Protein AF-0000000079510102 (afdb_homodimer)

Structure (mmCIF, N/CA/C/O backbone):
data_AF-0000000079510102-model_v1
#
loop_
_entity.id
_entity.type
_entity.pdbx_description
1 polymer 'Uncharacterized protein LOC107459410'
#
loop_
_atom_site.group_PDB
_atom_site.id
_atom_site.type_symbol
_atom_site.label_atom_id
_atom_site.label_alt_id
_atom_site.label_comp_id
_atom_site.label_asym_id
_atom_site.label_entity_id
_atom_site.label_seq_id
_atom_site.pdbx_PDB_ins_code
_atom_site.Cartn_x
_atom_site.Cartn_y
_atom_site.Cartn_z
_atom_site.occupancy
_atom_site.B_iso_or_equiv
_atom_site.auth_seq_id
_atom_site.auth_comp_id
_atom_site.auth_asym_id
_atom_site.auth_atom_id
_atom_site.pdbx_PDB_model_num
ATOM 1 N N . MET A 1 1 ? -5.312 20.703 27.641 1 26.34 1 MET A N 1
ATOM 2 C CA . MET A 1 1 ? -3.938 20.312 27.938 1 26.34 1 MET A CA 1
ATOM 3 C C . MET A 1 1 ? -3.318 19.578 26.75 1 26.34 1 MET A C 1
ATOM 5 O O . MET A 1 1 ? -3.844 18.547 26.312 1 26.34 1 MET A O 1
ATOM 9 N N . GLN A 1 2 ? -2.846 20.234 25.734 1 34.31 2 GLN A N 1
ATOM 10 C CA . GLN A 1 2 ? -2.201 19.766 24.5 1 34.31 2 GLN A CA 1
ATOM 11 C C . GLN A 1 2 ? -1.145 18.719 24.812 1 34.31 2 GLN A C 1
ATOM 13 O O . GLN A 1 2 ? -0.197 18.969 25.562 1 34.31 2 GLN A O 1
ATOM 18 N N . CYS A 1 3 ? -1.505 17.531 25.094 1 38.16 3 CYS A N 1
ATOM 19 C CA . CYS A 1 3 ? -0.613 16.5 25.609 1 38.16 3 CYS A CA 1
ATOM 20 C C . CYS A 1 3 ? 0.71 16.5 24.859 1 38.16 3 CYS A C 1
ATOM 22 O O . CYS A 1 3 ? 0.781 16.016 23.734 1 38.16 3 CYS A O 1
ATOM 24 N N . SER A 1 4 ? 1.385 17.625 24.812 1 41.16 4 SER A N 1
ATOM 25 C CA . SER A 1 4 ? 2.783 17.719 24.422 1 41.16 4 SER A CA 1
ATOM 26 C C . SER A 1 4 ? 3.615 16.594 25.031 1 41.16 4 SER A C 1
ATOM 28 O O . SER A 1 4 ? 3.719 16.5 26.25 1 41.16 4 SER A O 1
ATOM 30 N N . ASN A 1 5 ? 3.492 15.391 24.594 1 51.22 5 ASN A N 1
ATOM 31 C CA . ASN A 1 5 ? 4.531 14.508 25.109 1 51.22 5 ASN A CA 1
ATOM 32 C C . ASN A 1 5 ? 5.852 15.25 25.312 1 51.22 5 ASN A C 1
ATOM 34 O O . ASN A 1 5 ? 6.305 15.977 24.422 1 51.22 5 ASN A O 1
ATOM 38 N N . PRO A 1 6 ? 6.285 15.477 26.594 1 57.66 6 PRO A N 1
ATOM 39 C CA . PRO A 1 6 ? 7.547 16.156 26.875 1 57.66 6 PRO A CA 1
ATOM 40 C C . PRO A 1 6 ? 8.625 15.867 25.828 1 57.66 6 PRO A C 1
ATOM 42 O O . PRO A 1 6 ? 9.617 16.594 25.734 1 57.66 6 PRO A O 1
ATOM 45 N N . LYS A 1 7 ? 8.477 14.711 25.297 1 67.88 7 LYS A N 1
ATOM 46 C CA . LYS A 1 7 ? 9.578 14.336 24.422 1 67.88 7 LYS A CA 1
ATOM 47 C C . LYS A 1 7 ? 9.398 14.922 23.031 1 67.88 7 LYS A C 1
ATOM 49 O O . LYS A 1 7 ? 10.273 14.781 22.172 1 67.88 7 LYS A O 1
ATOM 54 N N . GLY A 1 8 ? 8.5 15.711 22.875 1 81.31 8 GLY A N 1
ATOM 55 C CA . GLY A 1 8 ? 8.375 16.406 21.609 1 81.31 8 GLY A CA 1
ATOM 56 C C . GLY A 1 8 ? 7.785 15.539 20.516 1 81.31 8 GLY A C 1
ATOM 57 O O . GLY A 1 8 ? 7.477 14.367 20.734 1 81.31 8 GLY A O 1
ATOM 58 N N . LEU A 1 9 ? 7.461 16.078 19.406 1 88.75 9 LEU A N 1
ATOM 59 C CA . LEU A 1 9 ? 6.953 15.391 18.234 1 88.75 9 LEU A CA 1
ATOM 60 C C . LEU A 1 9 ? 8.016 14.469 17.641 1 88.75 9 LEU A C 1
ATOM 62 O O . LEU A 1 9 ? 9.203 14.781 17.672 1 88.75 9 LEU A O 1
ATOM 66 N N . PRO A 1 10 ? 7.633 13.305 17.234 1 90 10 PRO A N 1
ATOM 67 C CA . PRO A 1 10 ? 8.602 12.477 16.516 1 90 10 PRO A CA 1
ATOM 68 C C . PRO A 1 10 ? 9.125 13.141 15.25 1 90 10 PRO A C 1
ATOM 70 O O . PRO A 1 10 ? 8.43 13.969 14.656 1 90 10 PRO A O 1
ATOM 73 N N . PRO A 1 11 ? 10.312 12.773 14.883 1 90.25 11 PRO A N 1
ATOM 74 C CA . PRO A 1 11 ? 10.859 13.344 13.648 1 90.25 11 PRO A CA 1
ATOM 75 C C . PRO A 1 11 ? 10.109 12.875 12.406 1 90.25 11 PRO A C 1
ATOM 77 O O . PRO A 1 11 ? 9.727 11.703 12.305 1 90.25 11 PRO A O 1
ATOM 80 N N . LYS A 1 12 ? 9.875 13.773 11.586 1 89.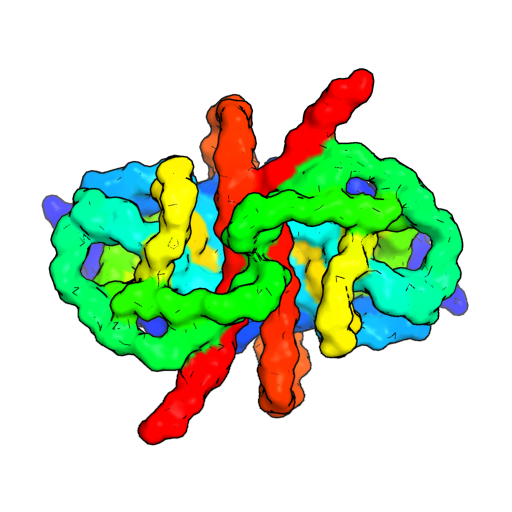81 12 LYS A N 1
ATOM 81 C CA . LYS A 1 12 ? 9.281 13.484 10.281 1 89.81 12 LYS A CA 1
ATOM 82 C C . LYS A 1 12 ? 10.266 12.75 9.383 1 89.81 12 LYS A C 1
ATOM 84 O O . LYS A 1 12 ? 11.398 13.203 9.195 1 89.81 12 LYS A O 1
ATOM 89 N N . LEU A 1 13 ? 9.812 11.695 8.82 1 88.94 13 LEU A N 1
ATOM 90 C CA . LEU A 1 13 ? 10.688 10.922 7.938 1 88.94 13 LEU A CA 1
ATOM 91 C C . LEU A 1 13 ? 10.211 11.023 6.492 1 88.94 13 LEU A C 1
ATOM 93 O O . LEU A 1 13 ? 9.07 11.398 6.23 1 88.94 13 LEU A O 1
ATOM 97 N N . LYS A 1 14 ? 11.078 10.734 5.586 1 83.12 14 LYS A N 1
ATOM 98 C CA . LYS A 1 14 ? 10.789 10.711 4.156 1 83.12 14 LYS A CA 1
ATOM 99 C C . LYS A 1 14 ? 10.523 9.289 3.668 1 83.12 14 LYS A C 1
ATOM 101 O O . LYS A 1 14 ? 10.289 8.391 4.473 1 83.12 14 LYS A O 1
ATOM 106 N N . ASP A 1 15 ? 10.344 9.203 2.426 1 76.25 15 ASP A N 1
ATOM 107 C CA . ASP A 1 15 ? 10.125 7.898 1.823 1 76.25 15 ASP A CA 1
ATOM 108 C C . ASP A 1 15 ? 11.391 7.055 1.851 1 76.25 15 ASP A C 1
ATOM 110 O O . ASP A 1 15 ? 12.344 7.328 1.112 1 76.25 15 ASP A O 1
ATOM 114 N N . PRO A 1 16 ? 11.422 6.078 2.688 1 74.94 16 PRO A N 1
ATOM 115 C CA . PRO A 1 16 ? 12.609 5.223 2.715 1 74.94 16 PRO A CA 1
ATOM 116 C C . PRO A 1 16 ? 12.695 4.297 1.504 1 74.94 16 PRO A C 1
ATOM 118 O O . PRO A 1 16 ? 13.742 3.688 1.264 1 74.94 16 PRO A O 1
ATOM 121 N N . GLY A 1 17 ? 11.641 4.242 0.729 1 74.69 17 GLY A N 1
ATOM 122 C CA . GLY A 1 17 ? 11.602 3.346 -0.415 1 74.69 17 GLY A CA 1
ATOM 123 C 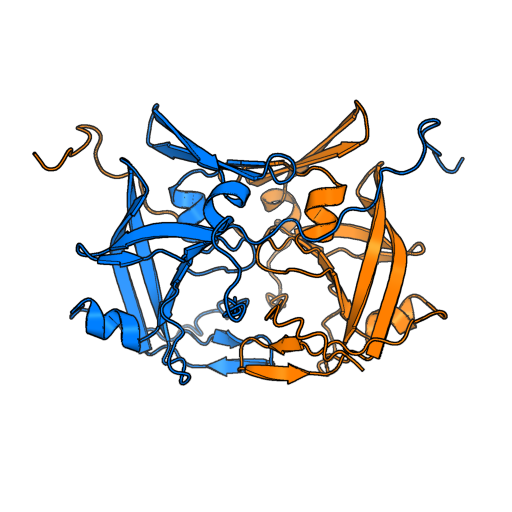C . GLY A 1 17 ? 10.359 2.482 -0.461 1 74.69 17 GLY A C 1
ATOM 124 O O . GLY A 1 17 ? 9.633 2.371 0.533 1 74.69 17 GLY A O 1
ATOM 125 N N . SER A 1 18 ? 10.195 1.851 -1.613 1 76.62 18 SER A N 1
ATOM 126 C CA . SER A 1 18 ? 9.039 0.995 -1.846 1 76.62 18 SER A CA 1
ATOM 127 C C . SER A 1 18 ? 9.273 -0.416 -1.32 1 76.62 18 SER A C 1
ATOM 129 O O . SER A 1 18 ? 10.422 -0.854 -1.204 1 76.62 18 SER A O 1
ATOM 131 N N . PHE A 1 19 ? 8.266 -1.02 -0.943 1 85.19 19 PHE A N 1
ATOM 132 C CA . PHE A 1 19 ? 8.32 -2.42 -0.539 1 85.19 19 PHE A CA 1
ATOM 133 C C . PHE A 1 19 ? 8.25 -3.338 -1.753 1 85.19 19 PHE A C 1
ATOM 135 O O . PHE A 1 19 ? 7.176 -3.801 -2.127 1 85.19 19 PHE A O 1
ATOM 142 N N . ILE A 1 20 ? 9.43 -3.465 -2.314 1 86.56 20 ILE A N 1
ATOM 143 C CA . ILE A 1 20 ? 9.57 -4.301 -3.5 1 86.56 20 ILE A CA 1
ATOM 144 C C . ILE A 1 20 ? 10.305 -5.59 -3.137 1 86.56 20 ILE A C 1
ATOM 146 O O . ILE A 1 20 ? 11.297 -5.562 -2.4 1 86.56 20 ILE A O 1
ATOM 150 N N . ILE A 1 21 ? 9.766 -6.668 -3.666 1 89.5 21 ILE A N 1
ATOM 151 C CA . ILE A 1 21 ? 10.414 -7.945 -3.406 1 89.5 21 ILE A CA 1
ATOM 152 C C . ILE A 1 21 ? 10.672 -8.672 -4.723 1 89.5 21 ILE A C 1
ATOM 154 O O . ILE A 1 21 ? 10.062 -8.352 -5.746 1 89.5 21 ILE A O 1
ATOM 158 N N . SER A 1 22 ? 11.578 -9.57 -4.641 1 91.06 22 SER A N 1
ATOM 159 C CA . SER A 1 22 ? 11.781 -10.5 -5.742 1 91.06 22 SER A CA 1
ATOM 160 C C . SER A 1 22 ? 10.914 -11.75 -5.578 1 91.06 22 SER A C 1
ATOM 162 O O . SER A 1 22 ? 10.758 -12.258 -4.465 1 91.06 22 SER A O 1
ATOM 164 N N . CYS A 1 23 ? 10.398 -12.172 -6.738 1 94.31 23 CYS A N 1
ATOM 165 C CA . CYS A 1 23 ? 9.625 -13.406 -6.699 1 94.31 23 CYS A CA 1
ATOM 166 C C . CYS A 1 23 ? 9.758 -14.172 -8.008 1 94.31 23 CYS A C 1
ATOM 168 O O . CYS A 1 23 ? 10.273 -13.641 -8.992 1 94.31 23 CYS A O 1
ATOM 170 N N . THR A 1 24 ? 9.406 -15.398 -7.91 1 95.19 24 THR A N 1
ATOM 171 C CA . THR A 1 24 ? 9.461 -16.25 -9.086 1 95.19 24 THR A CA 1
ATOM 172 C C . THR A 1 24 ? 8.07 -16.797 -9.422 1 95.19 24 THR A C 1
ATOM 174 O O . THR A 1 24 ? 7.359 -17.281 -8.531 1 95.19 24 THR A O 1
ATOM 177 N N . ILE A 1 25 ? 7.738 -16.578 -10.711 1 94.56 25 ILE A N 1
ATOM 178 C CA . ILE A 1 25 ? 6.508 -17.156 -11.25 1 94.56 25 ILE A CA 1
ATOM 179 C C . ILE A 1 25 ? 6.828 -18.031 -12.461 1 94.56 25 ILE A C 1
ATOM 181 O O . ILE A 1 25 ? 7.512 -17.578 -13.391 1 94.56 25 ILE A O 1
ATOM 185 N N . SER A 1 26 ? 6.242 -19.188 -12.586 1 88.75 26 SER A N 1
ATOM 186 C CA . SER A 1 26 ? 6.473 -20.094 -13.695 1 88.75 26 SER A CA 1
ATOM 187 C C . SER A 1 26 ? 7.941 -20.109 -14.117 1 88.75 26 SER A C 1
ATOM 189 O O . SER A 1 26 ? 8.258 -19.938 -15.289 1 88.75 26 SER A O 1
ATOM 191 N N . ASN A 1 27 ? 8.898 -20.062 -13.25 1 87 27 ASN A N 1
ATOM 192 C CA . ASN A 1 27 ? 10.336 -20.172 -13.453 1 87 27 ASN A CA 1
ATOM 193 C C . ASN A 1 27 ? 10.961 -18.844 -13.867 1 87 27 ASN A C 1
ATOM 195 O O . ASN A 1 27 ? 12.109 -18.812 -14.305 1 87 27 ASN A O 1
ATOM 199 N N . MET A 1 28 ? 10.219 -17.828 -13.914 1 92.69 28 MET A N 1
ATOM 200 C CA . MET A 1 28 ? 10.742 -16.5 -14.195 1 92.69 28 MET A CA 1
ATOM 201 C C . MET A 1 28 ? 10.859 -15.688 -12.906 1 92.69 28 MET A C 1
ATOM 203 O O . MET A 1 28 ? 9.906 -15.594 -12.133 1 92.69 28 MET A O 1
ATOM 207 N N . THR A 1 29 ? 12.016 -15.211 -12.797 1 92.88 29 THR A N 1
ATOM 208 C CA . THR A 1 29 ? 12.234 -14.367 -11.625 1 92.88 29 THR A CA 1
ATOM 209 C C . THR A 1 29 ? 11.906 -12.914 -11.945 1 92.88 29 THR A C 1
ATOM 211 O O . THR A 1 29 ? 12.422 -12.352 -12.922 1 92.88 29 THR A O 1
ATOM 214 N N . LEU A 1 30 ? 11.016 -12.422 -11.219 1 89.69 30 LEU A N 1
ATOM 215 C CA . LEU A 1 30 ? 10.68 -11.008 -11.266 1 89.69 30 LEU A CA 1
ATOM 216 C C . LEU A 1 30 ? 11.406 -10.242 -10.172 1 89.69 30 LEU A C 1
ATOM 218 O O . LEU A 1 30 ? 11.195 -10.492 -8.984 1 89.69 30 LEU A O 1
ATOM 222 N N . GLU A 1 31 ? 12.117 -9.359 -10.5 1 84.69 31 GLU A N 1
ATOM 223 C CA . GLU A 1 31 ? 12.953 -8.641 -9.539 1 84.69 31 GLU A CA 1
ATOM 224 C C . GLU A 1 31 ? 12.148 -7.582 -8.789 1 84.69 31 GLU A C 1
ATOM 226 O O . GLU A 1 31 ? 12.516 -7.176 -7.688 1 84.69 31 GLU A O 1
ATOM 231 N N . LYS A 1 32 ? 11.07 -7.258 -9.477 1 82 32 LYS A N 1
ATOM 232 C CA . LYS A 1 32 ? 10.336 -6.125 -8.914 1 82 32 LYS A CA 1
ATOM 233 C C . LYS A 1 32 ? 8.852 -6.445 -8.781 1 82 32 LYS A C 1
ATOM 235 O O . LYS A 1 32 ? 8.109 -6.414 -9.766 1 82 32 LYS A O 1
ATOM 240 N N . ALA A 1 33 ? 8.5 -6.766 -7.617 1 88.38 33 ALA A N 1
ATOM 241 C CA . ALA A 1 33 ? 7.094 -6.906 -7.262 1 88.38 33 ALA A CA 1
ATOM 242 C C . ALA A 1 33 ? 6.719 -5.953 -6.133 1 88.38 33 ALA A C 1
ATOM 244 O O . ALA A 1 33 ? 7.27 -6.031 -5.031 1 88.38 33 ALA A O 1
ATOM 245 N N . LEU A 1 34 ? 5.836 -5.137 -6.441 1 85.94 34 LEU A N 1
ATOM 246 C CA . LEU A 1 34 ? 5.441 -4.141 -5.453 1 85.94 34 LEU A CA 1
ATOM 247 C C . LEU A 1 34 ? 4.43 -4.719 -4.473 1 85.94 34 LEU A C 1
ATOM 249 O O . LEU A 1 34 ? 3.387 -5.234 -4.883 1 85.94 34 LEU A O 1
ATOM 253 N N . CYS A 1 35 ? 4.82 -4.688 -3.236 1 89 35 CYS A N 1
ATOM 254 C CA . CYS A 1 35 ? 3.846 -4.977 -2.189 1 89 35 CYS A CA 1
ATOM 255 C C . CYS A 1 35 ? 3.051 -3.729 -1.823 1 89 35 CYS A C 1
ATOM 257 O O . CYS A 1 35 ? 3.625 -2.725 -1.399 1 89 35 CYS A O 1
ATOM 259 N N . ASP A 1 36 ? 1.755 -3.852 -1.996 1 84.75 36 ASP A N 1
ATOM 260 C CA . ASP A 1 36 ? 0.947 -2.639 -1.898 1 84.75 36 ASP A CA 1
ATOM 261 C C . ASP A 1 36 ? -0.277 -2.865 -1.014 1 84.75 36 ASP A C 1
ATOM 263 O O . ASP A 1 36 ? -1.198 -3.59 -1.394 1 84.75 36 ASP A O 1
ATOM 267 N N . LEU A 1 37 ? -0.31 -2.174 0.11 1 84.94 37 LEU A N 1
ATOM 268 C CA . LEU A 1 37 ? -1.445 -2.256 1.022 1 84.94 37 LEU A CA 1
ATOM 269 C C . LEU A 1 37 ? -2.627 -1.449 0.494 1 84.94 37 LEU A C 1
ATOM 271 O O . LEU A 1 37 ? -3.74 -1.559 1.012 1 84.94 37 LEU A O 1
ATOM 275 N N . GLY A 1 38 ? -2.396 -0.751 -0.507 1 79 38 GLY A N 1
ATOM 276 C CA . GLY A 1 38 ? -3.467 0.029 -1.108 1 79 38 GLY A CA 1
ATOM 277 C C . GLY A 1 38 ? -4.172 -0.698 -2.236 1 79 38 GLY A C 1
ATOM 278 O O . GLY A 1 38 ? -5.199 -0.23 -2.736 1 79 38 GLY A O 1
ATOM 279 N N . ALA A 1 39 ? -3.67 -1.823 -2.611 1 80.81 39 ALA A N 1
ATOM 280 C CA . ALA A 1 39 ? -4.23 -2.582 -3.725 1 80.81 39 ALA A CA 1
ATOM 281 C C . ALA A 1 39 ? -5.082 -3.746 -3.223 1 80.81 39 ALA A C 1
ATOM 283 O O . ALA A 1 39 ? -4.574 -4.648 -2.549 1 80.81 39 ALA A O 1
ATOM 284 N N . SER A 1 40 ? -6.312 -3.77 -3.664 1 81.25 40 SER A N 1
ATOM 285 C CA . SER A 1 40 ? -7.234 -4.816 -3.234 1 81.25 40 SER A CA 1
ATOM 286 C C . SER A 1 40 ? -7.125 -6.051 -4.121 1 81.25 40 SER A C 1
ATOM 288 O O . SER A 1 40 ? -7.867 -7.016 -3.945 1 81.25 40 SER A O 1
ATOM 290 N N . ILE A 1 41 ? -6.215 -5.992 -5.035 1 86.06 41 ILE A N 1
ATOM 291 C CA . ILE A 1 41 ? -6.004 -7.105 -5.953 1 86.06 41 ILE A CA 1
ATOM 292 C C . ILE A 1 41 ? -4.508 -7.293 -6.199 1 86.06 41 ILE A C 1
ATOM 294 O O . ILE A 1 41 ? -3.709 -6.398 -5.914 1 86.06 41 ILE A O 1
ATOM 298 N N . ASN A 1 42 ? -4.211 -8.492 -6.711 1 90 42 ASN A N 1
ATOM 299 C CA . ASN A 1 42 ? -2.926 -8.68 -7.371 1 90 42 ASN A CA 1
ATOM 300 C C . ASN A 1 42 ? -3.016 -8.398 -8.867 1 90 42 ASN A C 1
ATOM 302 O O . ASN A 1 42 ? -3.939 -8.859 -9.539 1 90 42 ASN A O 1
ATOM 306 N N . LEU A 1 43 ? -2.061 -7.66 -9.367 1 88.06 43 LEU A N 1
ATOM 307 C CA . LEU A 1 43 ? -2.137 -7.227 -10.758 1 88.06 43 LEU A CA 1
ATOM 308 C C . LEU A 1 43 ? -0.932 -7.723 -11.547 1 88.06 43 LEU A C 1
ATOM 310 O O . LEU A 1 43 ? 0.2 -7.672 -11.062 1 88.06 43 LEU A O 1
ATOM 314 N N . MET A 1 44 ? -1.233 -8.211 -12.75 1 89.44 44 MET A N 1
ATOM 315 C CA . MET A 1 44 ? -0.205 -8.609 -13.711 1 89.44 44 MET A CA 1
ATOM 316 C C . MET A 1 44 ? -0.482 -8.008 -15.086 1 89.44 44 MET A C 1
ATOM 318 O O . MET A 1 44 ? -1.601 -8.094 -15.594 1 89.44 44 MET A O 1
ATOM 322 N N . PRO A 1 45 ? 0.487 -7.355 -15.641 1 87.31 45 PRO A N 1
ATOM 323 C CA . PRO A 1 45 ? 0.302 -6.852 -17 1 87.31 45 PRO A CA 1
ATOM 324 C C . PRO A 1 45 ? 0.109 -7.969 -18.031 1 87.31 45 PRO A C 1
ATOM 326 O O . PRO A 1 45 ? 0.74 -9.023 -17.922 1 87.31 45 PRO A O 1
ATOM 329 N N . LEU A 1 46 ? -0.638 -7.625 -19.016 1 88.88 46 LEU A N 1
ATOM 330 C CA . LEU A 1 46 ? -0.896 -8.586 -20.078 1 88.88 46 LEU A CA 1
ATOM 331 C C . LEU A 1 46 ? 0.405 -9.023 -20.75 1 88.88 46 LEU A C 1
ATOM 333 O O . LEU A 1 46 ? 0.576 -10.203 -21.062 1 88.88 46 LEU A O 1
ATOM 337 N N . SER A 1 47 ? 1.244 -8.109 -20.922 1 87.38 47 SER A N 1
ATOM 338 C CA . SER A 1 47 ? 2.521 -8.422 -21.562 1 87.38 47 SER A CA 1
ATOM 339 C C . SER A 1 47 ? 3.303 -9.453 -20.766 1 87.38 47 SER A C 1
ATOM 341 O O . SER A 1 47 ? 3.914 -10.359 -21.328 1 87.38 47 SER A O 1
ATOM 343 N N . LEU A 1 48 ? 3.285 -9.359 -19.531 1 89.44 48 LEU A N 1
ATOM 344 C CA . LEU A 1 48 ? 3.986 -10.32 -18.688 1 89.44 48 LEU A CA 1
ATOM 345 C C . LEU A 1 48 ? 3.285 -11.672 -18.688 1 89.44 48 LEU A C 1
ATOM 347 O O . LEU A 1 48 ? 3.943 -12.711 -18.719 1 89.44 48 LEU A O 1
ATOM 351 N N . MET A 1 49 ? 2.025 -11.664 -18.641 1 91.81 49 MET A N 1
ATOM 352 C CA . MET A 1 49 ? 1.267 -12.914 -18.734 1 91.81 49 MET A CA 1
ATOM 353 C C . MET A 1 49 ? 1.661 -13.703 -19.969 1 91.81 49 MET A C 1
ATOM 355 O O . MET A 1 49 ? 1.839 -14.922 -19.906 1 91.81 49 MET A O 1
ATOM 359 N N . LYS A 1 50 ? 1.767 -12.977 -21.031 1 91.12 50 LYS A N 1
ATOM 360 C CA . LYS A 1 50 ? 2.15 -13.609 -22.297 1 91.12 50 LYS A CA 1
ATOM 361 C C . LYS A 1 50 ? 3.57 -14.164 -22.219 1 91.12 50 LYS A C 1
ATOM 363 O O . LYS A 1 50 ? 3.834 -15.273 -22.688 1 91.12 50 LYS A O 1
ATOM 368 N N . LYS A 1 51 ? 4.387 -13.414 -21.625 1 90.5 51 LYS A N 1
ATOM 369 C CA . LYS A 1 51 ? 5.773 -13.852 -21.484 1 90.5 51 LYS A CA 1
ATOM 370 C C . LYS A 1 51 ? 5.867 -15.117 -20.641 1 90.5 51 LYS A C 1
ATOM 372 O O . LYS A 1 51 ? 6.727 -15.969 -20.875 1 90.5 51 LYS A O 1
ATOM 377 N N . LEU A 1 52 ? 4.984 -15.234 -19.672 1 92.62 52 LEU A N 1
ATOM 378 C CA . LEU A 1 52 ? 4.965 -16.391 -18.781 1 92.62 52 LEU A CA 1
ATOM 379 C C . LEU A 1 52 ? 4.234 -17.562 -19.422 1 92.62 52 LEU A C 1
ATOM 381 O O . LEU A 1 52 ? 4.176 -18.656 -18.844 1 92.62 52 LEU A O 1
ATOM 385 N N . ALA A 1 53 ? 3.689 -17.359 -20.516 1 92 53 ALA A N 1
ATOM 386 C CA . ALA A 1 53 ? 2.984 -18.375 -21.297 1 92 53 ALA A CA 1
ATOM 387 C C . ALA A 1 53 ? 1.813 -18.969 -20.516 1 92 53 ALA A C 1
ATOM 389 O O . ALA A 1 53 ? 1.607 -20.172 -20.516 1 92 53 ALA A O 1
ATOM 390 N N . ILE A 1 54 ? 1.211 -18.016 -19.859 1 91.38 54 ILE A N 1
ATOM 391 C CA . ILE A 1 54 ? 0.008 -18.438 -19.141 1 91.38 54 ILE A CA 1
ATOM 392 C C . ILE A 1 54 ? -1.159 -18.547 -20.109 1 91.38 54 ILE A C 1
ATOM 394 O O . ILE A 1 54 ? -1.463 -17.594 -20.844 1 91.38 54 ILE A O 1
ATOM 398 N N . GLU A 1 55 ? -1.865 -19.641 -20.078 1 86.5 55 GLU A N 1
ATOM 399 C CA . GLU A 1 55 ? -2.867 -19.906 -21.109 1 86.5 55 GLU A CA 1
ATOM 400 C C . GLU A 1 55 ? -4.281 -19.75 -20.547 1 86.5 55 GLU A C 1
ATOM 402 O O . GLU A 1 55 ? -5.199 -19.359 -21.266 1 86.5 55 GLU A O 1
ATOM 407 N N . LYS A 1 56 ? -4.438 -20.047 -19.391 1 90.06 56 LYS A N 1
ATOM 408 C CA . LYS A 1 56 ? -5.785 -20.062 -18.844 1 90.06 56 LYS A CA 1
ATOM 409 C C . LYS A 1 56 ? -6.098 -18.75 -18.125 1 90.06 56 LYS A C 1
ATOM 411 O O . LYS A 1 56 ? -5.453 -18.422 -17.125 1 90.06 56 LYS A O 1
ATOM 416 N N . VAL A 1 57 ? -7.031 -18 -18.641 1 92.75 57 VAL A N 1
ATOM 417 C CA . VAL A 1 57 ? -7.512 -16.75 -18.062 1 92.75 57 VAL A CA 1
ATOM 418 C C . VAL A 1 57 ? -9.031 -16.781 -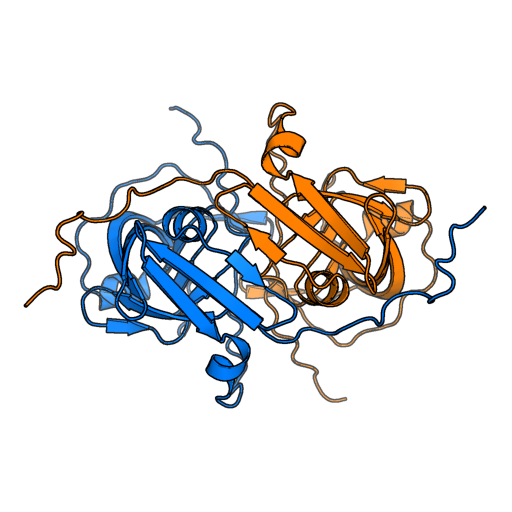17.953 1 92.75 57 VAL A C 1
ATOM 420 O O . VAL A 1 57 ? -9.734 -17.016 -18.953 1 92.75 57 VAL A O 1
ATOM 423 N N . GLN A 1 58 ? -9.477 -16.594 -16.766 1 94.44 58 GLN A N 1
ATOM 424 C CA . GLN A 1 58 ? -10.914 -16.578 -16.531 1 94.44 58 GLN A CA 1
ATOM 425 C C . GLN A 1 58 ? -11.516 -15.203 -16.797 1 94.44 58 GLN A C 1
ATOM 427 O O . GLN A 1 58 ? -10.945 -14.188 -16.375 1 94.44 58 GLN A O 1
ATOM 432 N N . PRO A 1 59 ? -12.664 -15.266 -17.453 1 90.06 59 PRO A N 1
ATOM 433 C CA . PRO A 1 59 ? -13.32 -13.969 -17.641 1 90.06 59 PRO A CA 1
ATOM 434 C C . PRO A 1 59 ? -13.781 -13.344 -16.328 1 90.06 59 PRO A C 1
ATOM 436 O O . PRO A 1 59 ? -13.969 -14.047 -15.336 1 90.06 59 PRO A O 1
ATOM 439 N N . THR A 1 60 ? -13.766 -12.031 -16.375 1 85.69 60 THR A N 1
ATOM 440 C CA . THR A 1 60 ? -14.234 -11.312 -15.203 1 85.69 60 THR A CA 1
ATOM 441 C C . THR A 1 60 ? -15.117 -10.133 -15.609 1 85.69 60 THR A C 1
ATOM 443 O O . THR A 1 60 ? -14.953 -9.57 -16.688 1 85.69 60 THR A O 1
ATOM 446 N N . ARG A 1 61 ? -16.031 -9.789 -14.789 1 80.56 61 ARG A N 1
ATOM 447 C CA . ARG A 1 61 ? -16.906 -8.633 -15.016 1 80.56 61 ARG A CA 1
ATOM 448 C C . ARG A 1 61 ? -16.453 -7.438 -14.18 1 80.56 61 ARG A C 1
ATOM 450 O O . ARG A 1 61 ? -17.156 -6.426 -14.117 1 80.56 61 ARG A O 1
ATOM 457 N N . MET A 1 62 ? -15.336 -7.625 -13.75 1 76.25 62 MET A N 1
ATOM 458 C CA . MET A 1 62 ? -14.82 -6.57 -12.883 1 76.25 62 MET A CA 1
ATOM 459 C C . MET A 1 62 ? -14.438 -5.336 -13.688 1 76.25 62 MET A C 1
ATOM 461 O O . MET A 1 62 ? -14.086 -5.441 -14.867 1 76.25 62 MET A O 1
ATOM 465 N N . SER A 1 63 ? -14.664 -4.168 -13.086 1 76 63 SER A N 1
ATOM 466 C CA . SER A 1 63 ? -14.094 -2.918 -13.578 1 76 63 SER A CA 1
ATOM 467 C C . SER A 1 63 ? -13.18 -2.283 -12.539 1 76 63 SER A C 1
ATOM 469 O O . SER A 1 63 ? -13.469 -2.312 -11.336 1 76 63 SER A O 1
ATOM 471 N N . LEU A 1 64 ? -12.086 -1.933 -13.125 1 73 64 LEU A N 1
ATOM 472 C CA . LEU A 1 64 ? -11.109 -1.329 -12.219 1 73 64 LEU A CA 1
ATOM 473 C C . LEU A 1 64 ? -11.109 0.19 -12.359 1 73 64 LEU A C 1
ATOM 475 O O . LEU A 1 64 ? -11.062 0.718 -13.469 1 73 64 LEU A O 1
ATOM 479 N N . GLN A 1 65 ? -11.383 0.731 -11.25 1 64.31 65 GLN A N 1
ATOM 480 C CA . GLN A 1 65 ? -11.219 2.18 -11.25 1 64.31 65 GLN A CA 1
ATOM 481 C C . GLN A 1 65 ? -9.766 2.564 -10.992 1 64.31 65 GLN A C 1
ATOM 483 O O . GLN A 1 65 ? -9.172 2.141 -9.992 1 64.31 65 GLN A O 1
ATOM 488 N N . MET A 1 66 ? -9.281 3.303 -11.859 1 59.19 66 MET A N 1
ATOM 489 C CA . MET A 1 66 ? -7.887 3.719 -11.781 1 59.19 66 MET A CA 1
ATOM 490 C C . MET A 1 66 ? -7.742 5.008 -10.977 1 59.19 66 MET A C 1
ATOM 492 O O . MET A 1 66 ? -8.742 5.602 -10.57 1 59.19 66 MET A O 1
ATOM 496 N N . ALA A 1 67 ? -6.605 5.32 -10.734 1 53.72 67 ALA A N 1
ATOM 497 C CA . ALA A 1 67 ? -6.312 6.516 -9.945 1 53.72 67 ALA A CA 1
ATOM 498 C C . ALA A 1 67 ? -6.879 7.766 -10.609 1 53.72 67 ALA A C 1
ATOM 500 O O . ALA A 1 67 ? -7.312 8.695 -9.93 1 53.72 67 ALA A O 1
ATOM 501 N N . ASP A 1 68 ? -6.953 7.719 -12.008 1 53.34 68 ASP A N 1
ATOM 502 C CA . ASP A 1 68 ? -7.477 8.867 -12.742 1 53.34 68 ASP A CA 1
ATOM 503 C C . ASP A 1 68 ? -8.992 8.773 -12.898 1 53.34 68 ASP A C 1
ATOM 505 O O . ASP A 1 68 ? -9.586 9.516 -13.68 1 53.34 68 ASP A O 1
ATOM 509 N N . ARG A 1 69 ? -9.492 7.852 -12.273 1 57.38 69 ARG A N 1
ATOM 510 C CA . ARG A 1 69 ? -10.938 7.652 -12.227 1 57.38 69 ARG A CA 1
ATOM 511 C C . ARG A 1 69 ? -11.453 7.023 -13.516 1 57.38 69 ARG A C 1
ATOM 513 O O . ARG A 1 69 ? -12.656 6.859 -13.695 1 57.38 69 ARG A O 1
ATOM 520 N N . SER A 1 70 ? -10.477 6.719 -14.281 1 60.69 70 SER A N 1
ATOM 521 C CA . SER A 1 70 ? -10.922 5.973 -15.453 1 60.69 70 SER A CA 1
ATOM 522 C C . SER A 1 70 ? -11.25 4.523 -15.094 1 60.69 70 SER A C 1
ATOM 524 O O . SER A 1 70 ? -10.703 3.982 -14.125 1 60.69 70 SER A O 1
ATOM 526 N N . LEU A 1 71 ? -12.172 4.109 -15.82 1 67.56 71 LEU A N 1
ATOM 527 C CA . LEU A 1 71 ? -12.539 2.707 -15.648 1 67.56 71 LEU A CA 1
ATOM 528 C C . LEU A 1 71 ? -11.844 1.83 -16.672 1 67.56 71 LEU A C 1
ATOM 530 O O . LEU A 1 71 ? -11.75 2.195 -17.859 1 67.56 71 LEU A O 1
ATOM 534 N N . LYS A 1 72 ? -11.203 0.86 -16.172 1 74.56 72 LYS A N 1
ATOM 535 C CA . LYS A 1 72 ? -10.578 -0.108 -17.078 1 74.56 72 LYS A CA 1
ATOM 536 C C . LYS A 1 72 ? -11.156 -1.506 -16.859 1 74.56 72 LYS A C 1
ATOM 538 O O . LYS A 1 72 ? -11.43 -1.9 -15.719 1 74.56 72 LYS A O 1
ATOM 543 N N . ILE A 1 73 ? -11.234 -2.123 -18 1 79.75 73 ILE A N 1
ATOM 544 C CA . ILE A 1 73 ? -11.734 -3.496 -17.953 1 79.75 73 ILE A CA 1
ATOM 545 C C . ILE A 1 73 ? -10.562 -4.469 -18.062 1 79.75 73 ILE A C 1
ATOM 547 O O . ILE A 1 73 ? -9.812 -4.441 -19.047 1 79.75 73 ILE A O 1
ATOM 551 N N . PRO A 1 74 ? -10.461 -5.277 -17.062 1 86.38 74 PRO A N 1
ATOM 552 C CA . PRO A 1 74 ? -9.375 -6.254 -17.125 1 86.38 74 PRO A CA 1
ATOM 553 C C . PRO A 1 74 ? -9.586 -7.301 -18.219 1 86.38 74 PRO A C 1
ATOM 555 O O . PRO A 1 74 ? -10.719 -7.512 -18.672 1 86.38 74 PRO A O 1
ATOM 558 N N . ASN A 1 75 ? -8.539 -7.875 -18.656 1 89.94 75 ASN A N 1
ATOM 559 C CA . ASN A 1 75 ? -8.602 -8.969 -19.625 1 89.94 75 ASN A CA 1
ATOM 560 C C . ASN A 1 75 ? -9.117 -10.25 -18.984 1 89.94 75 ASN A C 1
ATOM 562 O O . ASN A 1 75 ? -9.617 -11.148 -19.672 1 89.94 75 ASN A O 1
ATOM 566 N N . GLY A 1 76 ? -8.984 -10.328 -17.734 1 92.19 76 GLY A N 1
ATOM 567 C CA . GLY A 1 76 ? -9.422 -11.5 -16.984 1 92.19 76 GLY A CA 1
ATOM 568 C C . GLY A 1 76 ? -8.633 -11.711 -15.711 1 92.19 76 GLY A C 1
ATOM 569 O O . GLY A 1 76 ? -7.98 -10.789 -15.211 1 92.19 76 GLY A O 1
ATOM 570 N N . VAL A 1 77 ? -8.883 -12.938 -15.188 1 93.56 77 VAL A N 1
ATOM 571 C CA . VAL A 1 77 ? -8.203 -13.305 -13.945 1 93.56 77 VAL A CA 1
ATOM 572 C C . VAL A 1 77 ? -7.492 -14.641 -14.125 1 93.56 77 VAL A C 1
ATOM 574 O O . VAL A 1 77 ? -8.062 -15.586 -14.672 1 93.56 77 VAL A O 1
ATOM 577 N N . VAL A 1 78 ? -6.223 -14.664 -13.82 1 95.5 78 VAL A N 1
ATOM 578 C CA . VAL A 1 78 ? -5.496 -15.922 -13.688 1 95.5 78 VAL A CA 1
ATOM 579 C C . VAL A 1 78 ? -5.57 -16.422 -12.25 1 95.5 78 VAL A C 1
ATOM 581 O O . VAL A 1 78 ? -5.16 -15.727 -11.32 1 95.5 78 VAL A O 1
ATOM 584 N N . GLU A 1 79 ? -6.031 -17.594 -12.062 1 94.44 79 GLU A N 1
ATOM 585 C CA . GLU A 1 79 ? -6.277 -18.094 -10.711 1 94.44 79 GLU A CA 1
ATOM 586 C C . GLU A 1 79 ? -5.184 -19.078 -10.281 1 94.44 79 GLU A C 1
ATOM 588 O O . GLU A 1 79 ? -4.664 -19.844 -11.102 1 94.44 79 GLU A O 1
ATOM 593 N N . ASN A 1 80 ? -4.812 -19.047 -8.984 1 94.38 80 ASN A N 1
ATOM 594 C CA . ASN A 1 80 ? -3.971 -20.016 -8.297 1 94.38 80 ASN A CA 1
ATOM 595 C C . ASN A 1 80 ? -2.586 -20.109 -8.93 1 94.38 80 ASN A C 1
ATOM 597 O O . ASN A 1 80 ? -2.055 -21.203 -9.125 1 94.38 80 ASN A O 1
ATOM 601 N N . LEU A 1 81 ? -2.123 -18.969 -9.328 1 95.38 81 LEU A N 1
ATOM 602 C CA . LEU A 1 81 ? -0.738 -18.922 -9.781 1 95.38 81 LEU A CA 1
ATOM 603 C C . LEU A 1 81 ? 0.224 -19.047 -8.602 1 95.38 81 LEU A C 1
ATOM 605 O O . LEU A 1 81 ? 0.02 -18.422 -7.559 1 95.38 81 LEU A O 1
ATOM 609 N N . LEU A 1 82 ? 1.22 -19.875 -8.797 1 96.06 82 LEU A N 1
ATOM 610 C CA . LEU A 1 82 ? 2.176 -20.094 -7.711 1 96.06 82 LEU A CA 1
ATOM 611 C C . LEU A 1 82 ? 3.271 -19.031 -7.746 1 96.06 82 LEU A C 1
ATOM 613 O O . LEU A 1 82 ? 3.945 -18.859 -8.766 1 96.06 82 LEU A O 1
ATOM 617 N N . VAL A 1 83 ? 3.389 -18.328 -6.668 1 96.38 83 VAL A N 1
ATOM 618 C CA . VAL A 1 83 ? 4.402 -17.297 -6.488 1 96.38 83 VAL A CA 1
ATOM 619 C C . VAL A 1 83 ? 5.43 -17.75 -5.449 1 96.38 83 VAL A C 1
ATOM 621 O O . VAL A 1 83 ? 5.078 -18.016 -4.301 1 96.38 83 VAL A O 1
ATOM 624 N N . LYS A 1 84 ? 6.613 -17.797 -5.871 1 96.44 84 LYS A N 1
ATOM 625 C CA . LYS A 1 84 ? 7.68 -18.203 -4.957 1 96.44 84 LYS A CA 1
ATOM 626 C C . LYS A 1 84 ? 8.461 -17 -4.457 1 96.44 84 LYS A C 1
ATOM 628 O O . LYS A 1 84 ? 8.938 -16.188 -5.254 1 96.44 84 LYS A O 1
ATOM 633 N N . VAL A 1 85 ? 8.547 -16.891 -3.217 1 95.38 85 VAL A N 1
ATOM 634 C CA . VAL A 1 85 ? 9.375 -15.891 -2.557 1 95.38 85 VAL A CA 1
ATOM 635 C C . VAL A 1 85 ? 10.375 -16.578 -1.626 1 95.38 85 VAL A C 1
ATOM 637 O O . VAL A 1 85 ? 9.984 -17.156 -0.615 1 95.38 85 VAL A O 1
ATOM 640 N N . GLY A 1 86 ? 11.688 -16.453 -1.995 1 92.31 86 GLY A N 1
ATOM 641 C CA . GLY A 1 86 ? 12.633 -17.266 -1.244 1 92.31 86 GLY A CA 1
ATOM 642 C C . GLY A 1 86 ? 12.312 -18.75 -1.292 1 92.31 86 GLY A C 1
ATOM 643 O O . GLY A 1 86 ? 12.211 -19.328 -2.373 1 92.31 86 GLY A O 1
ATOM 644 N N . GLU A 1 87 ? 12.086 -19.328 -0.106 1 92.88 87 GLU A N 1
ATOM 645 C CA . GLU A 1 87 ? 11.797 -20.75 -0.049 1 92.88 87 GLU A CA 1
ATOM 646 C C . GLU A 1 87 ? 10.297 -21.016 0.053 1 92.88 87 GLU A C 1
ATOM 648 O O . GLU A 1 87 ? 9.852 -22.156 0.025 1 92.88 87 GLU A O 1
ATOM 653 N N . PHE A 1 88 ? 9.547 -20 0.139 1 96.12 88 PHE A N 1
ATOM 654 C CA . PHE A 1 88 ? 8.109 -20.156 0.331 1 96.12 88 PHE A CA 1
ATOM 655 C C . PHE A 1 88 ? 7.371 -20.078 -1 1 96.12 88 PHE A C 1
ATOM 657 O O . PHE A 1 88 ? 7.773 -19.312 -1.889 1 96.12 88 PHE A O 1
ATOM 664 N N . ILE A 1 89 ? 6.273 -20.797 -1.1 1 96.44 89 ILE A N 1
ATOM 665 C CA . ILE A 1 89 ? 5.406 -20.766 -2.271 1 96.44 89 ILE A CA 1
ATOM 666 C C . ILE A 1 89 ? 3.979 -20.422 -1.848 1 96.44 89 ILE A C 1
ATOM 668 O O . ILE A 1 89 ? 3.451 -21 -0.897 1 96.44 89 ILE A O 1
ATOM 672 N N . PHE A 1 90 ? 3.369 -19.5 -2.555 1 97 90 PHE A N 1
ATOM 673 C CA . PHE A 1 90 ? 2.021 -19.031 -2.242 1 97 90 PHE A CA 1
ATOM 674 C C . PHE A 1 90 ? 1.142 -19.047 -3.486 1 97 90 PHE A C 1
ATOM 676 O O . PHE A 1 90 ? 1.588 -18.688 -4.574 1 97 90 PHE A O 1
ATOM 683 N N . PRO A 1 91 ? -0.085 -19.422 -3.334 1 96.75 91 PRO A N 1
ATOM 684 C CA . PRO A 1 91 ? -1.033 -19.234 -4.434 1 96.75 91 PRO A CA 1
ATOM 685 C C . PRO A 1 91 ? -1.587 -17.812 -4.496 1 96.75 91 PRO A C 1
ATOM 687 O O . PRO A 1 91 ? -1.803 -17.172 -3.457 1 96.75 91 PRO A O 1
ATOM 690 N N . ALA A 1 92 ? -1.806 -17.375 -5.668 1 96.31 92 ALA A N 1
ATOM 691 C CA . ALA A 1 92 ? -2.385 -16.047 -5.836 1 96.31 92 ALA A CA 1
ATOM 692 C C . ALA A 1 92 ? -3.201 -15.953 -7.125 1 96.31 92 ALA A C 1
ATOM 694 O O . ALA A 1 92 ? -2.861 -16.594 -8.125 1 96.31 92 ALA A O 1
ATOM 695 N N . ASP A 1 93 ? -4.266 -15.203 -7.082 1 94.56 93 ASP A N 1
ATOM 696 C CA . ASP A 1 93 ? -5 -14.805 -8.281 1 94.56 93 ASP A CA 1
ATOM 697 C C . ASP A 1 93 ? -4.504 -13.461 -8.805 1 94.56 93 ASP A C 1
ATOM 699 O O . ASP A 1 93 ? -4.254 -12.539 -8.031 1 94.56 93 ASP A O 1
ATOM 703 N N . PHE A 1 94 ? -4.371 -13.359 -10.086 1 93.06 94 PHE A N 1
ATOM 704 C CA . PHE A 1 94 ? -3.936 -12.102 -10.688 1 93.06 94 PHE A CA 1
ATOM 705 C C . PHE A 1 94 ? -4.977 -11.578 -11.664 1 93.06 94 PHE A C 1
ATOM 707 O O . PHE A 1 94 ? -5.453 -12.328 -12.531 1 93.06 94 PHE A O 1
ATOM 714 N N . VAL A 1 95 ? -5.293 -10.383 -11.453 1 90.44 95 VAL A N 1
ATOM 715 C CA . VAL A 1 95 ? -6.051 -9.664 -12.477 1 90.44 95 VAL A CA 1
ATOM 716 C C . VAL A 1 95 ? -5.117 -9.219 -13.602 1 90.44 95 VAL A C 1
ATOM 718 O O . VAL A 1 95 ? -4.051 -8.656 -13.336 1 90.44 95 VAL A O 1
ATOM 721 N N . ILE A 1 96 ? -5.551 -9.5 -14.812 1 90.12 96 ILE A N 1
ATOM 722 C CA . ILE A 1 96 ? -4.734 -9.188 -15.977 1 90.12 96 ILE A CA 1
ATOM 723 C C . ILE A 1 96 ? -5.242 -7.91 -16.641 1 90.12 96 ILE A C 1
ATOM 725 O O . ILE A 1 96 ? -6.422 -7.812 -16.984 1 90.12 96 ILE A O 1
ATOM 729 N N . LEU A 1 97 ? -4.312 -6.949 -16.766 1 85.69 97 LEU A N 1
ATOM 730 C CA . LEU A 1 97 ? -4.676 -5.676 -17.375 1 85.69 97 LEU A CA 1
ATOM 731 C C . LEU A 1 97 ? -3.695 -5.309 -18.484 1 85.69 97 LEU A C 1
ATOM 733 O O . LEU A 1 97 ? -2.482 -5.465 -18.328 1 85.69 97 LEU A O 1
ATOM 737 N N . ASP A 1 98 ? -4.289 -4.898 -19.625 1 80.44 98 ASP A N 1
ATOM 738 C CA . ASP A 1 98 ? -3.436 -4.363 -20.688 1 80.44 98 ASP A CA 1
ATOM 739 C C . ASP A 1 98 ? -2.93 -2.969 -20.328 1 80.44 98 ASP A C 1
ATOM 741 O O . ASP A 1 98 ? -3.674 -1.99 -20.422 1 80.44 98 ASP A O 1
ATOM 745 N N . MET A 1 99 ? -1.804 -2.934 -19.734 1 67.56 99 MET A N 1
ATOM 746 C CA . MET A 1 99 ? -1.186 -1.665 -19.359 1 67.56 99 MET A CA 1
ATOM 747 C C . MET A 1 99 ? -0.21 -1.195 -20.422 1 67.56 99 MET A C 1
ATOM 749 O O . MET A 1 99 ? 0.577 -1.988 -20.953 1 67.56 99 MET A O 1
ATOM 753 N N . GLU A 1 100 ? -0.635 -0.442 -21.406 1 55.25 100 GLU A N 1
ATOM 754 C CA . GLU A 1 100 ? 0.036 -0.019 -22.641 1 55.25 100 GLU A CA 1
ATOM 755 C C . GLU A 1 100 ? 1.55 0.024 -22.453 1 55.25 100 GLU A C 1
ATOM 757 O O . GLU A 1 100 ? 2.305 -0.188 -23.406 1 55.25 100 GLU A O 1
ATOM 762 N N . GLU A 1 101 ? 2.053 0.775 -21.5 1 49.34 101 GLU A N 1
ATOM 763 C CA . GLU A 1 101 ? 3.443 1.163 -21.719 1 49.34 101 GLU A CA 1
ATOM 764 C C . GLU A 1 101 ? 4.387 -0.015 -21.484 1 49.34 101 GLU A C 1
ATOM 766 O O . GLU A 1 101 ? 4.184 -0.808 -20.562 1 49.34 101 GLU A O 1
ATOM 771 N N . GLU A 1 102 ? 5.195 -0.244 -22.375 1 43.12 102 GLU A N 1
ATOM 772 C CA . GLU A 1 102 ? 6.438 -1.004 -22.469 1 43.12 102 GLU A CA 1
ATOM 773 C C . GLU A 1 102 ? 7.309 -0.814 -21.234 1 43.12 102 GLU A C 1
ATOM 775 O O . GLU A 1 102 ? 7.52 0.314 -20.781 1 43.12 102 GLU A O 1
ATOM 780 N N . GLY A 1 103 ? 7.438 -1.713 -20.453 1 46.03 103 GLY A N 1
ATOM 781 C CA . GLY A 1 103 ? 8.422 -1.688 -19.391 1 46.03 103 GLY A CA 1
ATOM 782 C C . GLY A 1 103 ? 7.84 -2.021 -18.031 1 46.03 103 GLY A C 1
ATOM 783 O O . GLY A 1 103 ? 8.57 -2.121 -17.031 1 46.03 103 GLY A O 1
ATOM 784 N N . HIS A 1 104 ? 6.527 -2.023 -18.141 1 52.91 104 HIS A N 1
ATOM 785 C CA . HIS A 1 104 ? 6.004 -2.344 -16.812 1 52.91 104 HIS A CA 1
ATOM 786 C C . HIS A 1 104 ? 5.961 -3.852 -16.594 1 52.91 104 HIS A C 1
ATOM 788 O O . HIS A 1 104 ? 4.938 -4.492 -16.844 1 52.91 104 HIS A O 1
ATOM 794 N N . ASN A 1 105 ? 7.047 -4.406 -16.406 1 61.28 105 ASN A N 1
ATOM 795 C CA . ASN A 1 105 ? 7.156 -5.84 -16.141 1 61.28 105 ASN A CA 1
ATOM 796 C C . ASN A 1 105 ? 7.059 -6.148 -14.648 1 61.28 105 ASN A C 1
ATOM 798 O O . ASN A 1 105 ? 7.566 -7.172 -14.188 1 61.28 105 ASN A O 1
ATOM 802 N N . SER A 1 106 ? 6.438 -5.199 -14.062 1 78.62 106 SER A N 1
ATOM 803 C CA . SER A 1 106 ? 6.359 -5.477 -12.633 1 78.62 106 SER A CA 1
ATOM 804 C C . SER A 1 106 ? 4.945 -5.855 -12.219 1 78.62 106 SER A C 1
ATOM 806 O O . SER A 1 106 ? 3.979 -5.531 -12.914 1 78.62 106 SER A O 1
ATOM 808 N N . ILE A 1 107 ? 4.832 -6.703 -11.281 1 87.62 107 ILE A N 1
ATOM 809 C CA . ILE A 1 107 ? 3.531 -7.102 -10.75 1 87.62 107 ILE A CA 1
ATOM 810 C C . ILE A 1 107 ? 3.256 -6.355 -9.445 1 87.62 107 ILE A C 1
ATOM 812 O O . ILE A 1 107 ? 4.176 -5.824 -8.82 1 87.62 107 ILE A O 1
ATOM 816 N N . ILE A 1 108 ? 2.012 -6.262 -9.148 1 86.62 108 ILE A N 1
ATOM 817 C CA . ILE A 1 108 ? 1.583 -5.727 -7.863 1 86.62 108 ILE A CA 1
ATOM 818 C C . ILE A 1 108 ? 1.044 -6.855 -6.988 1 86.62 108 ILE A C 1
ATOM 820 O O . ILE A 1 108 ? 0.162 -7.609 -7.41 1 86.62 108 ILE A O 1
ATOM 824 N N . LEU A 1 109 ? 1.645 -6.953 -5.918 1 91.56 109 LEU A N 1
ATOM 825 C CA . LEU A 1 109 ? 1.143 -7.844 -4.879 1 91.56 109 LEU A CA 1
ATOM 826 C C . LEU A 1 109 ? 0.338 -7.07 -3.84 1 91.56 109 LEU A C 1
ATOM 828 O O . LEU A 1 109 ? 0.91 -6.398 -2.982 1 91.56 109 LEU A O 1
ATOM 832 N N . GLY A 1 110 ? -0.973 -7.195 -3.979 1 90 110 GLY A N 1
ATOM 833 C CA . GLY A 1 110 ? -1.867 -6.426 -3.125 1 90 110 GLY A CA 1
ATOM 834 C C . GLY A 1 110 ? -2.205 -7.133 -1.826 1 90 110 GLY A C 1
ATOM 835 O O . GLY A 1 110 ? -1.488 -8.039 -1.402 1 90 110 GLY A O 1
ATOM 836 N N . ILE A 1 111 ? -3.279 -6.711 -1.31 1 89.75 111 ILE A N 1
ATOM 837 C CA . ILE A 1 111 ? -3.684 -7.141 0.024 1 89.75 111 ILE A CA 1
ATOM 838 C C . ILE A 1 111 ? -3.963 -8.641 0.02 1 89.75 111 ILE A C 1
ATOM 840 O O . ILE A 1 111 ? -3.551 -9.359 0.936 1 89.75 111 ILE A O 1
ATOM 844 N N . PRO A 1 112 ? -4.633 -9.203 -1.008 1 91.56 112 PRO A N 1
ATOM 845 C CA . PRO A 1 112 ? -4.898 -10.648 -0.967 1 91.56 112 PRO A CA 1
ATOM 846 C C . PRO A 1 112 ? -3.625 -11.477 -0.835 1 91.56 112 PRO A C 1
ATOM 848 O O . PRO A 1 112 ? -3.582 -12.43 -0.048 1 91.56 112 PRO A O 1
ATOM 851 N N . PHE A 1 113 ? -2.635 -11.117 -1.581 1 95.19 113 PHE A N 1
ATOM 852 C CA . PHE A 1 113 ? -1.38 -11.852 -1.481 1 95.19 113 PHE A CA 1
ATOM 853 C C . PHE A 1 113 ? -0.744 -11.656 -0.111 1 95.19 113 PHE A C 1
ATOM 855 O O . PHE A 1 113 ? -0.294 -12.617 0.515 1 95.19 113 PHE A O 1
ATOM 862 N N . LEU A 1 114 ? -0.716 -10.477 0.32 1 95.62 114 LEU A N 1
ATOM 863 C CA . LEU A 1 114 ? -0.108 -10.164 1.609 1 95.62 114 LEU A CA 1
ATOM 864 C C . LEU A 1 114 ? -0.838 -10.883 2.74 1 95.62 114 LEU A C 1
ATOM 866 O O . LEU A 1 114 ? -0.217 -11.305 3.719 1 95.62 114 LEU A O 1
ATOM 870 N N . ALA A 1 115 ? -2.123 -11.008 2.617 1 94.44 115 ALA A N 1
ATOM 871 C CA . ALA A 1 115 ? -2.902 -11.773 3.588 1 94.44 115 ALA A CA 1
ATOM 872 C C . ALA A 1 115 ? -2.541 -13.258 3.535 1 94.44 115 ALA A C 1
ATOM 874 O O . ALA A 1 115 ? -2.354 -13.891 4.574 1 94.44 115 ALA A O 1
ATOM 875 N N . THR A 1 116 ? -2.426 -13.789 2.352 1 96 116 THR A N 1
ATOM 876 C CA . THR A 1 116 ? -2.066 -15.188 2.166 1 96 116 THR A CA 1
ATOM 877 C C . THR A 1 116 ? -0.708 -15.484 2.797 1 96 116 THR A C 1
ATOM 879 O O . THR A 1 116 ? -0.503 -16.562 3.361 1 96 116 THR A O 1
ATOM 882 N N . THR A 1 117 ? 0.191 -14.5 2.73 1 97.19 117 THR A N 1
ATOM 883 C CA . THR A 1 117 ? 1.537 -14.688 3.262 1 97.19 117 THR A CA 1
ATOM 884 C C . THR A 1 117 ? 1.564 -14.43 4.766 1 97.19 117 THR A C 1
ATOM 886 O O . THR A 1 117 ? 2.605 -14.586 5.406 1 97.19 117 THR A O 1
ATOM 889 N N . ARG A 1 118 ? 0.49 -13.938 5.289 1 96.31 118 ARG A N 1
ATOM 890 C CA . ARG A 1 118 ? 0.447 -13.531 6.688 1 96.31 118 ARG A CA 1
ATOM 891 C C . ARG A 1 118 ? 1.568 -12.547 7.008 1 96.31 118 ARG A C 1
ATOM 893 O O . ARG A 1 118 ? 2.285 -12.711 7.996 1 96.31 118 ARG A O 1
ATOM 900 N N . ALA A 1 119 ? 1.707 -11.617 6.219 1 96.25 119 ALA A N 1
ATOM 901 C CA . ALA A 1 119 ? 2.836 -10.695 6.25 1 96.25 119 ALA A CA 1
ATOM 902 C C . ALA A 1 119 ? 2.77 -9.789 7.477 1 96.25 119 ALA A C 1
ATOM 904 O O . ALA A 1 119 ? 1.69 -9.336 7.863 1 96.25 119 ALA A O 1
ATOM 905 N N . ILE A 1 120 ? 3.881 -9.586 8.07 1 96.88 120 ILE A N 1
ATOM 906 C CA . ILE A 1 120 ? 4.117 -8.484 9 1 96.88 120 ILE A CA 1
ATOM 907 C C . ILE A 1 120 ? 5.133 -7.516 8.398 1 96.88 120 ILE A C 1
ATOM 909 O O . ILE A 1 120 ? 6.227 -7.918 7.992 1 96.88 120 ILE A O 1
ATOM 913 N N . ILE A 1 121 ? 4.762 -6.297 8.359 1 95.62 121 ILE A N 1
ATOM 914 C CA . ILE A 1 121 ? 5.609 -5.281 7.75 1 95.62 121 ILE A CA 1
ATOM 915 C C . ILE A 1 121 ? 6.09 -4.301 8.812 1 95.62 121 ILE A C 1
ATOM 917 O O . ILE A 1 121 ? 5.281 -3.674 9.508 1 95.62 121 ILE A O 1
ATOM 921 N N . ASP A 1 122 ? 7.309 -4.203 8.969 1 95.56 122 ASP A N 1
ATOM 922 C CA . ASP A 1 122 ? 7.945 -3.209 9.828 1 95.56 122 ASP A CA 1
ATOM 923 C C . ASP A 1 122 ? 8.531 -2.062 9 1 95.56 122 ASP A C 1
ATOM 925 O O . ASP A 1 122 ? 9.602 -2.199 8.406 1 95.56 122 ASP A O 1
ATOM 929 N N . VAL A 1 123 ? 7.879 -0.984 8.984 1 93.62 123 VAL A N 1
ATOM 930 C CA . VAL A 1 123 ? 8.234 0.12 8.102 1 93.62 123 VAL A CA 1
ATOM 931 C C . VAL A 1 123 ? 9.539 0.765 8.578 1 93.62 123 VAL A C 1
ATOM 933 O O . VAL A 1 123 ? 10.367 1.177 7.766 1 93.62 123 VAL A O 1
ATOM 936 N N . GLU A 1 124 ? 9.703 0.827 9.82 1 91.75 124 GLU A N 1
ATOM 937 C CA . GLU A 1 124 ? 10.914 1.437 10.367 1 91.75 124 GLU A CA 1
ATOM 938 C C . GLU A 1 124 ? 12.156 0.644 9.977 1 91.75 124 GLU A C 1
ATOM 940 O O . GLU A 1 124 ? 13.156 1.219 9.539 1 91.75 124 GLU A O 1
ATOM 945 N N . LYS A 1 125 ? 12.031 -0.617 10.07 1 91.88 125 LYS A N 1
ATOM 946 C CA . LYS A 1 125 ? 13.195 -1.465 9.812 1 91.88 125 LYS A CA 1
ATOM 947 C C . LYS A 1 125 ? 13.32 -1.791 8.328 1 91.88 125 LYS A C 1
ATOM 949 O O . LYS A 1 125 ? 14.359 -2.271 7.879 1 91.88 125 LYS A O 1
ATOM 954 N N . GLY A 1 126 ? 12.242 -1.576 7.605 1 91.25 126 GLY A N 1
ATOM 955 C CA . GLY A 1 126 ? 12.219 -2.002 6.215 1 91.25 126 GLY A CA 1
ATOM 956 C C . GLY A 1 126 ? 12.219 -3.51 6.051 1 91.25 126 GLY A C 1
ATOM 957 O O . GLY A 1 126 ? 12.938 -4.051 5.215 1 91.25 126 GLY A O 1
ATOM 958 N N . GLU A 1 127 ? 11.453 -4.129 6.93 1 94 127 GLU A N 1
ATOM 959 C CA . GLU A 1 127 ? 11.414 -5.586 6.91 1 94 127 GLU A CA 1
ATOM 960 C C . GLU A 1 127 ? 10 -6.102 6.695 1 94 127 GLU A C 1
ATOM 962 O O . GLU A 1 127 ? 9.039 -5.531 7.223 1 94 127 GLU A O 1
ATOM 967 N N . MET A 1 128 ? 9.945 -7.133 5.98 1 95.06 128 MET A N 1
ATOM 968 C CA . MET A 1 128 ? 8.711 -7.898 5.82 1 95.06 128 MET A CA 1
ATOM 969 C C . MET A 1 128 ? 8.898 -9.336 6.309 1 95.06 128 MET A C 1
ATOM 971 O O . MET A 1 128 ? 9.867 -10 5.934 1 95.06 128 MET A O 1
ATOM 975 N N . ILE A 1 129 ? 8.039 -9.742 7.133 1 97.06 129 ILE A N 1
ATOM 976 C CA . ILE A 1 129 ? 8.031 -11.125 7.605 1 97.06 129 ILE A CA 1
ATOM 977 C C . ILE A 1 129 ? 6.914 -11.898 6.906 1 97.06 129 ILE A C 1
ATOM 979 O O . ILE A 1 129 ? 5.75 -11.5 6.957 1 97.06 129 ILE A O 1
ATOM 983 N N . LEU A 1 130 ? 7.266 -12.938 6.262 1 96.88 130 LEU A N 1
ATOM 984 C CA . LEU A 1 130 ? 6.305 -13.852 5.652 1 96.88 130 LEU A CA 1
ATOM 985 C C . LEU A 1 130 ? 6.227 -15.156 6.43 1 96.88 130 LEU A C 1
ATOM 987 O O . LEU A 1 130 ? 7.246 -15.664 6.91 1 96.88 130 LEU A O 1
ATOM 991 N N . ARG A 1 131 ? 5.047 -15.664 6.48 1 96.31 131 ARG A N 1
ATOM 992 C CA . ARG A 1 131 ? 4.855 -16.844 7.312 1 96.31 131 ARG A CA 1
ATOM 993 C C . ARG A 1 131 ? 4.062 -17.922 6.566 1 96.31 131 ARG A C 1
ATOM 995 O O . ARG A 1 131 ? 3.102 -17.609 5.863 1 96.31 131 ARG A O 1
ATOM 1002 N N . VAL A 1 132 ? 4.531 -19.094 6.676 1 93.62 132 VAL A N 1
ATOM 1003 C CA . VAL A 1 132 ? 3.846 -20.297 6.203 1 93.62 132 VAL A CA 1
ATOM 1004 C C . VAL A 1 132 ? 3.832 -21.344 7.305 1 93.62 132 VAL A C 1
ATOM 1006 O O . VAL A 1 132 ? 4.887 -21.781 7.777 1 93.62 132 VAL A O 1
ATOM 1009 N N . HIS A 1 133 ? 2.617 -21.688 7.691 1 91.69 133 HIS A N 1
ATOM 1010 C CA . HIS A 1 133 ? 2.506 -22.625 8.805 1 91.69 133 HIS A CA 1
ATOM 1011 C C . HIS A 1 133 ? 3.307 -22.141 10.008 1 91.69 133 HIS A C 1
ATOM 1013 O O . HIS A 1 133 ? 3.057 -21.062 10.531 1 91.69 133 HIS A O 1
ATOM 1019 N N . GLU A 1 134 ? 4.316 -22.906 10.398 1 91.56 134 GLU A N 1
ATOM 1020 C CA . GLU A 1 134 ? 5.07 -22.531 11.594 1 91.56 134 GLU A CA 1
ATOM 1021 C C . GLU A 1 134 ? 6.418 -21.922 11.227 1 91.56 134 GLU A C 1
ATOM 1023 O O . GLU A 1 134 ? 7.23 -21.625 12.102 1 91.56 134 GLU A O 1
ATOM 1028 N N . GLU A 1 135 ? 6.625 -21.719 10 1 95.44 135 GLU A N 1
ATOM 1029 C CA . GLU A 1 135 ? 7.891 -21.156 9.531 1 95.44 135 GLU A CA 1
ATOM 1030 C C . GLU A 1 135 ? 7.734 -19.688 9.133 1 95.44 135 GLU A C 1
ATOM 1032 O O . GLU A 1 135 ? 6.633 -19.25 8.797 1 95.44 135 GLU A O 1
ATOM 1037 N N . GLN A 1 136 ? 8.828 -18.938 9.312 1 96.44 136 GLN A N 1
ATOM 1038 C CA . GLN A 1 136 ? 8.82 -17.547 8.891 1 96.44 136 GLN A CA 1
ATOM 1039 C C . GLN A 1 136 ? 10.117 -17.188 8.172 1 96.44 136 GLN A C 1
ATOM 1041 O O . GLN A 1 136 ? 11.148 -17.828 8.383 1 96.44 136 GLN A O 1
ATOM 1046 N N . MET A 1 137 ? 10.047 -16.203 7.34 1 95.62 137 MET A N 1
ATOM 1047 C CA . MET A 1 137 ? 11.211 -15.602 6.691 1 95.62 137 MET A CA 1
ATOM 1048 C C . MET A 1 137 ? 11.148 -14.086 6.77 1 95.62 137 MET A C 1
ATOM 1050 O O . MET A 1 137 ? 10.07 -13.5 6.758 1 95.62 137 MET A O 1
ATOM 1054 N N . ILE A 1 138 ? 12.359 -13.492 6.848 1 95.5 138 ILE A N 1
ATOM 1055 C CA . ILE A 1 138 ? 12.461 -12.031 6.895 1 95.5 138 ILE A CA 1
ATOM 1056 C C . ILE A 1 138 ? 13.094 -11.523 5.602 1 95.5 138 ILE A C 1
ATOM 1058 O O . ILE A 1 138 ? 14.148 -12.008 5.184 1 95.5 138 ILE A O 1
ATOM 1062 N N . ILE A 1 139 ? 12.406 -10.609 4.988 1 92.94 139 ILE A N 1
ATOM 1063 C CA . ILE A 1 139 ? 12.922 -9.953 3.793 1 92.94 139 ILE A CA 1
ATOM 1064 C C . ILE A 1 139 ? 13.25 -8.492 4.105 1 92.94 139 ILE A C 1
ATOM 1066 O O . ILE A 1 139 ? 12.406 -7.762 4.637 1 92.94 139 ILE A O 1
ATOM 1070 N N . ASN A 1 140 ? 14.461 -8.055 3.793 1 88.5 140 ASN A N 1
ATOM 1071 C CA . ASN A 1 140 ? 14.82 -6.648 3.891 1 88.5 140 ASN A CA 1
ATOM 1072 C C . ASN A 1 140 ? 14.555 -5.91 2.58 1 88.5 140 ASN A C 1
ATOM 1074 O O . ASN A 1 140 ? 15.117 -6.258 1.542 1 88.5 140 ASN A O 1
ATOM 1078 N N . VAL A 1 141 ? 13.688 -4.965 2.611 1 78.19 141 VAL A N 1
ATOM 1079 C CA . VAL A 1 141 ? 13.234 -4.348 1.371 1 78.19 141 VAL A CA 1
ATOM 1080 C C . VAL A 1 141 ? 14.133 -3.168 1.018 1 78.19 141 VAL A C 1
ATOM 1082 O O . VAL A 1 141 ? 14.242 -2.791 -0.151 1 78.19 141 VAL A O 1
ATOM 1085 N N . PHE A 1 142 ? 14.688 -2.418 1.964 1 68.81 142 PHE A N 1
ATOM 1086 C CA . PHE A 1 142 ? 15.586 -1.305 1.666 1 68.81 142 PHE A CA 1
ATOM 1087 C C . PHE A 1 142 ? 16.938 -1.812 1.186 1 68.81 142 PHE A C 1
ATOM 1089 O O . PHE A 1 142 ? 17.625 -1.124 0.435 1 68.81 142 PHE A O 1
ATOM 1096 N N . LYS A 1 143 ? 17.312 -2.863 1.57 1 56.44 143 LYS A N 1
ATOM 1097 C CA . LYS A 1 143 ? 18.547 -3.457 1.061 1 56.44 143 LYS A CA 1
ATOM 1098 C C . LYS A 1 143 ? 18.328 -4.078 -0.317 1 56.44 143 LYS A C 1
ATOM 1100 O O . LYS A 1 143 ? 19.25 -4.117 -1.138 1 56.44 143 LYS A O 1
ATOM 1105 N N . ALA A 1 144 ? 17.203 -4.566 -0.437 1 48.91 144 ALA A N 1
ATOM 1106 C CA . ALA A 1 144 ? 16.953 -5.16 -1.748 1 48.91 144 ALA A CA 1
ATOM 1107 C C . ALA A 1 144 ? 16.984 -4.098 -2.846 1 48.91 144 ALA A C 1
ATOM 1109 O O . ALA A 1 144 ? 17.344 -4.391 -3.99 1 48.91 144 ALA A O 1
ATOM 1110 N N . MET A 1 145 ? 16.703 -2.855 -2.477 1 44.16 145 MET A N 1
ATOM 1111 C CA . MET A 1 145 ? 16.703 -1.765 -3.447 1 44.16 145 MET A CA 1
ATOM 1112 C C . MET A 1 145 ? 18.109 -1.222 -3.66 1 44.16 145 MET A C 1
ATOM 1114 O O . MET A 1 145 ? 18.297 -0.214 -4.348 1 44.16 145 MET A O 1
ATOM 1118 N N . GLN A 1 146 ? 18.984 -1.625 -3 1 39.53 146 GLN A N 1
ATOM 1119 C CA . GLN A 1 146 ? 20.297 -1.025 -3.213 1 39.53 146 GLN A CA 1
ATOM 1120 C C . GLN A 1 146 ? 20.641 -0.938 -4.699 1 39.53 146 GLN A C 1
ATOM 1122 O O . GLN A 1 146 ? 21.703 -0.445 -5.074 1 39.53 146 GLN A O 1
ATOM 1127 N N . TYR A 1 147 ? 19.984 -1.562 -5.465 1 37.19 147 TYR A N 1
ATOM 1128 C CA . TYR A 1 147 ? 20.469 -1.256 -6.801 1 37.19 147 TYR A CA 1
ATOM 1129 C C . TYR A 1 147 ? 20.016 0.13 -7.246 1 37.19 147 TYR A C 1
ATOM 1131 O O . TYR A 1 147 ? 18.938 0.592 -6.855 1 37.19 147 TYR A O 1
ATOM 1139 N N . PRO A 1 148 ? 20.969 0.931 -7.715 1 38.25 148 PRO A N 1
ATOM 1140 C CA . PRO A 1 148 ? 20.719 2.318 -8.117 1 38.25 148 PRO A CA 1
ATOM 1141 C C . PRO A 1 148 ? 19.375 2.5 -8.805 1 38.25 148 PRO A C 1
ATOM 1143 O O . PRO A 1 148 ? 18.969 1.655 -9.609 1 38.25 148 PRO A O 1
ATOM 1146 N N . PRO A 1 149 ? 18.438 3.229 -8.141 1 37.94 149 PRO A N 1
ATOM 1147 C CA . PRO A 1 149 ? 17.25 3.545 -8.938 1 37.94 149 PRO A CA 1
ATOM 1148 C C . PRO A 1 149 ? 17.578 3.834 -10.398 1 37.94 149 PRO A C 1
ATOM 1150 O O . PRO A 1 149 ? 18.312 4.785 -10.695 1 37.94 149 PRO A O 1
ATOM 1153 N N . GLU A 1 150 ? 18.188 2.949 -11.164 1 35.78 150 GLU A N 1
ATOM 1154 C CA . GLU A 1 150 ? 18.078 3.539 -12.492 1 35.78 150 GLU A CA 1
ATOM 1155 C C . GLU A 1 150 ? 16.828 4.414 -12.602 1 35.78 150 GLU A C 1
ATOM 1157 O O . GLU A 1 150 ? 15.992 4.438 -11.695 1 35.78 150 GLU A O 1
ATOM 1162 N N . LYS A 1 151 ? 16.422 4.82 -13.914 1 34.91 151 LYS A N 1
ATOM 1163 C CA . LYS A 1 151 ? 15.211 5.605 -14.133 1 34.91 151 LYS A CA 1
ATOM 1164 C C . LYS A 1 151 ? 14.055 5.09 -13.281 1 34.91 151 LYS A C 1
ATOM 1166 O O . LYS A 1 151 ? 13.703 3.912 -13.359 1 34.91 151 LYS A O 1
ATOM 1171 N N . ALA A 1 152 ? 14.039 5.422 -12.148 1 36.78 152 ALA A N 1
ATOM 1172 C CA . ALA A 1 152 ? 12.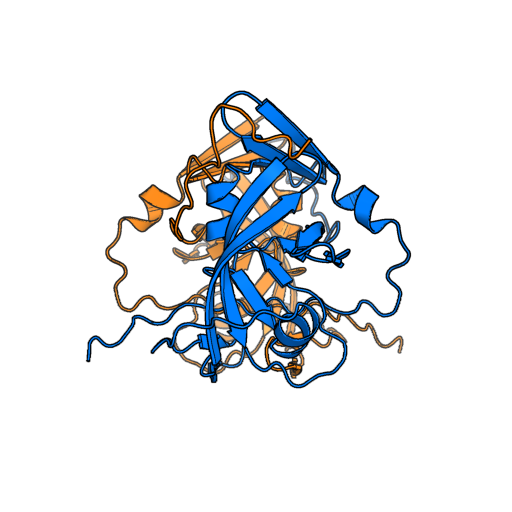969 5.105 -11.211 1 36.78 152 ALA A CA 1
ATOM 1173 C C . ALA A 1 152 ? 11.734 4.586 -11.953 1 36.78 152 ALA A C 1
ATOM 1175 O O . ALA A 1 152 ? 11.031 5.355 -12.609 1 36.78 152 ALA A O 1
ATOM 1176 N N . GLN A 1 153 ? 11.945 3.5 -12.688 1 35.25 153 GLN A N 1
ATOM 1177 C CA . GLN A 1 153 ? 10.719 2.924 -13.234 1 35.25 153 GLN A CA 1
ATOM 1178 C C . GLN A 1 153 ? 9.641 2.797 -12.164 1 35.25 153 GLN A C 1
ATOM 1180 O O . GLN A 1 153 ? 9.875 2.188 -11.117 1 35.25 153 GLN A O 1
ATOM 1185 N N . HIS A 1 154 ? 8.945 3.805 -12.008 1 36.75 154 HIS A N 1
ATOM 1186 C CA . HIS A 1 154 ? 7.844 4.094 -11.094 1 36.75 154 HIS A CA 1
ATOM 1187 C C . HIS A 1 154 ? 6.828 2.957 -11.078 1 36.75 154 HIS A C 1
ATOM 1189 O O . HIS A 1 154 ? 6.371 2.514 -12.133 1 36.75 154 HIS A O 1
ATOM 1195 N N . MET A 1 155 ? 7.109 1.888 -10.25 1 35.88 155 MET A N 1
ATOM 1196 C CA . MET A 1 155 ? 5.969 0.989 -10.109 1 35.88 155 MET A CA 1
ATOM 1197 C C . MET A 1 155 ? 4.688 1.773 -9.844 1 35.88 155 MET A C 1
ATOM 1199 O O . MET A 1 155 ? 4.664 2.66 -8.984 1 35.88 155 MET A O 1
ATOM 1203 N N . ARG A 1 156 ? 3.941 1.929 -10.891 1 37.12 156 ARG A N 1
ATOM 1204 C CA . ARG A 1 156 ? 2.611 2.527 -10.914 1 37.12 156 ARG A CA 1
ATOM 1205 C C . ARG A 1 156 ? 1.635 1.719 -10.062 1 37.12 156 ARG A C 1
ATOM 1207 O O . ARG A 1 156 ? 1.545 0.497 -10.211 1 37.12 156 ARG A O 1
ATOM 1214 N N . VAL A 1 157 ? 1.672 1.81 -8.789 1 38.72 157 VAL A N 1
ATOM 1215 C CA . VAL A 1 157 ? 0.626 0.988 -8.188 1 38.72 157 VAL A CA 1
ATOM 1216 C C . VAL A 1 157 ? -0.695 1.754 -8.18 1 38.72 157 VAL A C 1
ATOM 1218 O O . VAL A 1 157 ? -0.764 2.883 -7.691 1 38.72 157 VAL A O 1
ATOM 1221 N N . GLU A 1 158 ? -1.565 1.401 -9.148 1 41 158 GLU A N 1
ATOM 1222 C CA . GLU A 1 158 ? -2.951 1.828 -9.305 1 41 158 GLU A CA 1
ATOM 1223 C C . GLU A 1 158 ? -3.822 1.326 -8.156 1 41 158 GLU A C 1
ATOM 1225 O O . GLU A 1 158 ? -3.74 0.157 -7.777 1 41 158 GLU A O 1
ATOM 1230 N N . MET A 1 159 ? -3.98 2.105 -7.234 1 41.12 159 MET A N 1
ATOM 1231 C CA . MET A 1 159 ? -5.004 1.564 -6.344 1 41.12 159 MET A CA 1
ATOM 1232 C C . MET A 1 159 ? -6.199 1.056 -7.141 1 41.12 159 MET A C 1
ATOM 1234 O O . MET A 1 159 ? -6.73 1.768 -7.996 1 41.12 159 MET A O 1
ATOM 1238 N N . ILE A 1 160 ? -6.254 -0.151 -7.414 1 42.56 160 ILE A N 1
ATOM 1239 C CA . ILE A 1 160 ? -7.328 -0.813 -8.148 1 42.56 160 ILE A CA 1
ATOM 1240 C C . ILE A 1 160 ? -8.453 -1.182 -7.184 1 42.56 160 ILE A C 1
ATOM 1242 O O . ILE A 1 160 ? -8.234 -1.884 -6.195 1 42.56 160 ILE A O 1
ATOM 1246 N N . GLU A 1 161 ? -9.352 -0.212 -6.906 1 44.97 161 GLU A N 1
ATOM 1247 C CA . GLU A 1 161 ? -10.5 -0.69 -6.145 1 44.97 161 GLU A CA 1
ATOM 1248 C C . GLU A 1 161 ? -11.445 -1.508 -7.02 1 44.97 161 GLU A C 1
ATOM 1250 O O . GLU A 1 161 ? -11.664 -1.171 -8.188 1 44.97 161 GLU A O 1
ATOM 1255 N N . ASN A 1 162 ? -11.539 -2.717 -6.543 1 43.94 162 ASN A N 1
ATOM 1256 C CA . ASN A 1 162 ? -12.547 -3.549 -7.184 1 43.94 162 ASN A CA 1
ATOM 1257 C C . ASN A 1 162 ? -13.945 -2.953 -7.023 1 43.94 162 ASN A C 1
ATOM 1259 O O . ASN A 1 162 ? -14.359 -2.615 -5.914 1 43.94 162 ASN A O 1
ATOM 1263 N N . LEU A 1 163 ? -14.328 -2.217 -7.934 1 42.84 163 LEU A N 1
ATOM 1264 C CA . LEU A 1 163 ? -15.773 -2.012 -7.934 1 42.84 163 LEU A CA 1
ATOM 1265 C C . LEU A 1 163 ? -16.516 -3.346 -7.996 1 42.84 163 LEU A C 1
ATOM 1267 O O . LEU A 1 163 ? -16.031 -4.293 -8.625 1 42.84 163 LEU A O 1
ATOM 1271 N N . VAL A 1 164 ? -17.531 -3.404 -7.094 1 40.94 164 VAL A N 1
ATOM 1272 C CA . VAL A 1 164 ? -18.516 -4.48 -6.969 1 40.94 164 VAL A CA 1
ATOM 1273 C C . VAL A 1 164 ? -19 -4.902 -8.352 1 40.94 164 VAL A C 1
ATOM 1275 O O . VAL A 1 164 ? -19.156 -4.066 -9.242 1 40.94 164 VAL A O 1
ATOM 1278 N N . GLU A 1 165 ? -18.766 -6.199 -8.539 1 39.72 165 GLU A N 1
ATOM 1279 C CA . GLU A 1 165 ? -19.406 -6.953 -9.617 1 39.72 165 GLU A CA 1
ATOM 1280 C C . GLU A 1 165 ? -20.906 -6.672 -9.672 1 39.72 165 GLU A C 1
ATOM 1282 O O . GLU A 1 165 ? -21.594 -6.773 -8.656 1 39.72 165 GLU A O 1
ATOM 1287 N N . GLU A 1 166 ? -21.297 -5.789 -10.516 1 34.53 166 GLU A N 1
ATOM 1288 C CA . GLU A 1 166 ? -22.719 -5.863 -10.836 1 34.53 166 GLU A CA 1
ATOM 1289 C C . GLU A 1 166 ? -23.141 -7.297 -11.164 1 34.53 166 GLU A C 1
ATOM 1291 O O . GLU A 1 166 ? -22.516 -7.965 -11.984 1 34.53 166 GLU A O 1
ATOM 1296 N N . SER A 1 167 ? -23.578 -8.023 -10.102 1 31.77 167 SER A N 1
ATOM 1297 C CA . SER A 1 167 ? -24.344 -9.203 -10.469 1 31.77 167 SER A CA 1
ATOM 1298 C C . SER A 1 167 ? -25.203 -8.945 -11.703 1 31.77 167 SER A C 1
ATOM 1300 O O . SER A 1 167 ? -26 -8 -11.734 1 31.77 167 SER A O 1
ATOM 1302 N N . VAL A 1 168 ? -24.641 -9.375 -12.844 1 30.39 168 VAL A N 1
ATOM 1303 C CA . VAL A 1 168 ? -25.703 -9.664 -13.812 1 30.39 168 VAL A CA 1
ATOM 1304 C C . VAL A 1 168 ? -26.547 -10.836 -13.32 1 30.39 168 VAL A C 1
ATOM 1306 O O . VAL A 1 168 ? -26.016 -11.82 -12.797 1 30.39 168 VAL A O 1
ATOM 1309 N N . MET B 1 1 ? 13.695 -31.812 -6.23 1 26.55 1 MET B N 1
ATOM 1310 C CA . MET B 1 1 ? 12.836 -32.125 -5.094 1 26.55 1 MET B CA 1
ATOM 1311 C C . MET B 1 1 ? 11.93 -30.953 -4.758 1 26.55 1 MET B C 1
ATOM 1313 O O . MET B 1 1 ? 12.414 -29.844 -4.484 1 26.55 1 MET B O 1
ATOM 1317 N N . GLN B 1 2 ? 10.836 -30.719 -5.449 1 34.53 2 GLN B N 1
ATOM 1318 C CA . GLN B 1 2 ? 9.836 -29.672 -5.297 1 34.53 2 GLN B CA 1
ATOM 1319 C C . GLN B 1 2 ? 9.43 -29.5 -3.834 1 34.53 2 GLN B C 1
ATOM 1321 O O . GLN B 1 2 ? 8.961 -30.453 -3.203 1 34.53 2 GLN B O 1
ATOM 1326 N N . CYS B 1 3 ? 10.203 -28.891 -3.049 1 38.19 3 CYS B N 1
ATOM 1327 C CA . CYS B 1 3 ? 10.047 -28.844 -1.601 1 38.19 3 CYS B CA 1
ATOM 1328 C C . CYS B 1 3 ? 8.594 -28.625 -1.216 1 38.19 3 CYS B C 1
ATOM 1330 O O . CYS B 1 3 ? 8.078 -27.516 -1.318 1 38.19 3 CYS B O 1
ATOM 1332 N N . SER B 1 4 ? 7.711 -29.484 -1.695 1 41.25 4 SER B N 1
ATOM 1333 C CA . SER B 1 4 ? 6.348 -29.609 -1.191 1 41.25 4 SER B CA 1
ATOM 1334 C C . SER B 1 4 ? 6.316 -29.578 0.333 1 41.25 4 SER B C 1
ATOM 1336 O O . SER B 1 4 ? 6.926 -30.438 0.988 1 41.25 4 SER B O 1
ATOM 1338 N N . ASN B 1 5 ? 6.508 -28.469 0.963 1 51.09 5 ASN B N 1
ATOM 1339 C CA . ASN B 1 5 ? 6.211 -28.578 2.389 1 51.09 5 ASN B CA 1
ATOM 1340 C C . ASN B 1 5 ? 5.059 -29.531 2.652 1 51.09 5 ASN B C 1
ATOM 1342 O O . ASN B 1 5 ? 4.012 -29.453 2.012 1 51.09 5 ASN B O 1
ATOM 1346 N N . PRO B 1 6 ? 5.332 -30.75 3.26 1 57.81 6 PRO B N 1
ATOM 1347 C CA . PRO B 1 6 ? 4.285 -31.719 3.58 1 57.81 6 PRO B CA 1
ATOM 1348 C C . PRO B 1 6 ? 2.957 -31.062 3.945 1 57.81 6 PRO B C 1
ATOM 1350 O O . PRO B 1 6 ? 1.912 -31.719 3.93 1 57.81 6 PRO B O 1
ATOM 1353 N N . LYS B 1 7 ? 3.125 -29.906 4.5 1 67.38 7 LYS B N 1
ATOM 1354 C CA . LYS B 1 7 ? 1.883 -29.328 5.008 1 67.38 7 LYS B CA 1
ATOM 1355 C C . LYS B 1 7 ? 1.105 -28.625 3.898 1 67.38 7 LYS B C 1
ATOM 1357 O O . LYS B 1 7 ? -0.022 -28.188 4.109 1 67.38 7 LYS B O 1
ATOM 1362 N N . GLY B 1 8 ? 1.506 -28.75 2.787 1 81.25 8 GLY B N 1
ATOM 1363 C CA . GLY B 1 8 ? 0.725 -28.234 1.678 1 81.25 8 GLY B CA 1
ATOM 1364 C C . GLY B 1 8 ? 0.843 -26.734 1.522 1 81.25 8 GLY B C 1
ATOM 1365 O O . GLY B 1 8 ? 1.534 -26.078 2.303 1 81.25 8 GLY B O 1
ATOM 1366 N N . LEU B 1 9 ? 0.351 -26.172 0.479 1 88.75 9 LEU B N 1
ATOM 1367 C CA . LEU B 1 9 ? 0.313 -24.734 0.207 1 88.75 9 LEU B CA 1
ATOM 1368 C C . LEU B 1 9 ? -0.587 -24.031 1.206 1 88.75 9 LEU B C 1
ATOM 1370 O O . LEU B 1 9 ? -1.605 -24.578 1.637 1 88.75 9 LEU B O 1
ATOM 1374 N N . PRO B 1 10 ? -0.172 -22.906 1.673 1 89.88 10 PRO B N 1
ATOM 1375 C CA . PRO B 1 10 ? -1.101 -22.125 2.494 1 89.88 10 PRO B CA 1
ATOM 1376 C C . PRO B 1 10 ? -2.385 -21.766 1.753 1 89.88 10 PRO B C 1
ATOM 1378 O O . PRO B 1 10 ? -2.385 -21.656 0.523 1 89.88 10 PRO B O 1
ATOM 1381 N N . PRO B 1 11 ? -3.42 -21.578 2.496 1 90.12 11 PRO B N 1
ATOM 1382 C CA . PRO B 1 11 ? -4.68 -21.188 1.854 1 90.12 11 PRO B CA 1
ATOM 1383 C C . PRO B 1 11 ? -4.629 -19.797 1.259 1 90.12 11 PRO B C 1
ATOM 1385 O O . PRO B 1 11 ? -4.059 -18.875 1.865 1 90.12 11 PRO B O 1
ATOM 1388 N N . LYS B 1 12 ? -5.133 -19.703 0.131 1 89.94 12 LYS B N 1
ATOM 1389 C CA . LYS B 1 12 ? -5.285 -18.422 -0.529 1 89.94 12 LYS B CA 1
ATOM 1390 C C . LYS B 1 12 ? -6.355 -17.578 0.155 1 89.94 12 LYS B C 1
ATOM 1392 O O . LYS B 1 12 ? -7.48 -18.031 0.366 1 89.94 12 LYS B O 1
ATOM 1397 N N . LEU B 1 13 ? -6.012 -16.375 0.432 1 89.12 13 LEU B N 1
ATOM 1398 C CA . LEU B 1 13 ? -6.969 -15.492 1.097 1 89.12 13 LEU B CA 1
ATOM 1399 C C . LEU B 1 13 ? -7.402 -14.359 0.168 1 89.12 13 LEU B C 1
ATOM 1401 O O . LEU B 1 13 ? -6.734 -14.078 -0.828 1 89.12 13 LEU B O 1
ATOM 1405 N N . LYS B 1 14 ? -8.5 -13.766 0.466 1 83.56 14 LYS B N 1
ATOM 1406 C CA . LYS B 1 14 ? -9.039 -12.633 -0.274 1 83.56 14 LYS B CA 1
ATOM 1407 C C . LYS B 1 14 ? -8.703 -11.312 0.414 1 83.56 14 LYS B C 1
ATOM 1409 O O . LYS B 1 14 ? -7.852 -11.273 1.31 1 83.56 14 LYS B O 1
ATOM 1414 N N . ASP B 1 15 ? -9.195 -10.297 -0.158 1 76.56 15 ASP B N 1
ATOM 1415 C CA . ASP B 1 15 ? -8.984 -8.977 0.423 1 76.56 15 ASP B CA 1
ATOM 1416 C C . ASP B 1 15 ? -9.75 -8.82 1.734 1 76.56 15 ASP B C 1
ATOM 1418 O O . ASP B 1 15 ? -10.977 -8.719 1.733 1 76.56 15 ASP B O 1
ATOM 1422 N N . PRO B 1 16 ? -9.039 -8.812 2.811 1 75.44 16 PRO B N 1
ATOM 1423 C CA . PRO B 1 16 ? -9.734 -8.625 4.086 1 75.44 16 PRO B CA 1
ATOM 1424 C C . PRO B 1 16 ? -10.203 -7.188 4.297 1 75.44 16 PRO B C 1
ATOM 1426 O O . PRO B 1 16 ? -10.984 -6.918 5.207 1 75.44 16 PRO B O 1
ATOM 1429 N N . GLY B 1 17 ? -9.758 -6.297 3.438 1 74.94 17 GLY B N 1
ATOM 1430 C CA . GLY B 1 17 ? -10.102 -4.895 3.588 1 74.94 17 GLY B CA 1
ATOM 1431 C C . GLY B 1 17 ? -8.891 -3.975 3.529 1 74.94 17 GLY B C 1
ATOM 1432 O O . GLY B 1 17 ? -7.754 -4.43 3.66 1 74.94 17 GLY B O 1
ATOM 1433 N N . SER B 1 18 ? -9.211 -2.695 3.402 1 76.81 18 SER B N 1
ATOM 1434 C CA . SER B 1 18 ? -8.18 -1.669 3.305 1 76.81 18 SER B CA 1
ATOM 1435 C C . SER B 1 18 ? -7.699 -1.236 4.688 1 76.81 18 SER B C 1
ATOM 1437 O O . SER B 1 18 ? -8.43 -1.36 5.672 1 76.81 18 SER B O 1
ATOM 1439 N N . PHE B 1 19 ? -6.512 -0.857 4.746 1 85.44 19 PHE B N 1
ATOM 1440 C CA . PHE B 1 19 ? -5.961 -0.29 5.973 1 85.44 19 PHE B CA 1
ATOM 1441 C C . PHE B 1 19 ? -6.309 1.189 6.09 1 85.44 19 PHE B C 1
ATOM 1443 O O . PHE B 1 19 ? -5.523 2.049 5.684 1 85.44 19 PHE B O 1
ATOM 1450 N N . ILE B 1 20 ? -7.508 1.352 6.578 1 86.81 20 ILE B N 1
ATOM 1451 C CA . ILE B 1 20 ? -8.031 2.699 6.762 1 86.81 20 ILE B CA 1
ATOM 1452 C C . ILE B 1 20 ? -8.07 3.043 8.25 1 86.81 20 ILE B C 1
ATOM 1454 O O . ILE B 1 20 ? -8.469 2.221 9.07 1 86.81 20 ILE B O 1
ATOM 1458 N N . ILE B 1 21 ? -7.621 4.254 8.523 1 89.62 21 ILE B N 1
ATOM 1459 C CA . ILE B 1 21 ? -7.645 4.688 9.922 1 89.62 21 ILE B CA 1
ATOM 1460 C C . ILE B 1 21 ? -8.359 6.035 10.031 1 89.62 21 ILE B C 1
ATOM 1462 O O . ILE B 1 21 ? -8.516 6.742 9.031 1 89.62 21 ILE B O 1
ATOM 1466 N N . SER B 1 22 ? -8.789 6.289 11.203 1 91.19 22 SER B N 1
ATOM 1467 C CA . SER B 1 22 ? -9.289 7.621 11.523 1 91.19 22 SER B CA 1
ATOM 1468 C C . SER B 1 22 ? -8.172 8.523 12.031 1 91.19 22 SER B C 1
ATOM 1470 O O . SER B 1 22 ? -7.301 8.078 12.781 1 91.19 22 SER B O 1
ATOM 1472 N N . CYS B 1 23 ? -8.273 9.773 11.578 1 94.31 23 CYS B N 1
ATOM 1473 C CA . CYS B 1 23 ? -7.293 10.734 12.078 1 94.31 23 CYS B CA 1
ATOM 1474 C C . CYS B 1 23 ? -7.898 12.133 12.156 1 94.31 23 CYS B C 1
ATOM 1476 O O . CYS B 1 23 ? -8.984 12.375 11.633 1 94.31 23 CYS B O 1
ATOM 1478 N N . THR B 1 24 ? -7.234 12.93 12.906 1 95.19 24 THR B N 1
ATOM 1479 C CA . THR B 1 24 ? -7.672 14.312 13.07 1 95.19 24 THR B CA 1
ATOM 1480 C C . THR B 1 24 ? -6.594 15.273 12.578 1 95.19 24 THR B C 1
ATOM 1482 O O . THR B 1 24 ? -5.418 15.125 12.922 1 95.19 24 THR B O 1
ATOM 1485 N N . ILE B 1 25 ? -7.082 16.172 11.695 1 94.5 25 ILE B N 1
ATOM 1486 C CA . ILE B 1 25 ? -6.23 17.25 11.219 1 94.5 25 ILE B CA 1
ATOM 1487 C C . ILE B 1 25 ? -6.898 18.594 11.516 1 94.5 25 ILE B C 1
ATOM 1489 O O . ILE B 1 25 ? -8.062 18.812 11.164 1 94.5 25 ILE B O 1
ATOM 1493 N N . SER B 1 26 ? -6.176 19.578 11.984 1 88.69 26 SER B N 1
ATOM 1494 C CA . SER B 1 26 ? -6.703 20.906 12.305 1 88.69 26 SER B CA 1
ATOM 1495 C C . SER B 1 26 ? -8.094 20.812 12.93 1 88.69 26 SER B C 1
ATOM 1497 O O . SER B 1 26 ? -9.031 21.469 12.477 1 88.69 26 SER B O 1
ATOM 1499 N N . ASN B 1 27 ? -8.398 19.891 13.766 1 86.88 27 ASN B N 1
ATOM 1500 C CA . ASN B 1 27 ? -9.617 19.719 14.547 1 86.88 27 ASN B CA 1
ATOM 1501 C C . ASN B 1 27 ? -10.703 19.016 13.742 1 86.88 27 ASN B C 1
ATOM 1503 O O . ASN B 1 27 ? -11.867 18.984 14.156 1 86.88 27 ASN B O 1
ATOM 1507 N N . MET B 1 28 ? -10.422 18.625 12.586 1 92.62 28 MET B N 1
ATOM 1508 C CA . MET B 1 28 ? -11.367 17.844 11.789 1 92.62 28 MET B CA 1
ATOM 1509 C C . MET B 1 28 ? -10.992 16.359 11.805 1 92.62 28 MET B C 1
ATOM 1511 O O . MET B 1 28 ? -9.844 16 11.547 1 92.62 28 MET B O 1
ATOM 1515 N N . THR B 1 29 ? -11.984 15.656 12.117 1 92.88 29 THR B N 1
ATOM 1516 C CA . THR B 1 29 ? -11.766 14.219 12.109 1 92.88 29 THR B CA 1
ATOM 1517 C C . THR B 1 29 ? -12.086 13.625 10.742 1 92.88 29 THR B C 1
ATOM 1519 O O . THR B 1 29 ? -13.172 13.844 10.203 1 92.88 29 THR B O 1
ATOM 1522 N N . LEU B 1 30 ? -11.109 13.039 10.219 1 89.75 30 LEU B N 1
ATOM 1523 C CA . LEU B 1 30 ? -11.273 12.273 8.984 1 89.75 30 LEU B CA 1
ATOM 1524 C C . LEU B 1 30 ? -11.477 10.797 9.281 1 89.75 30 LEU B C 1
ATOM 1526 O O . LEU B 1 30 ? -10.594 10.148 9.852 1 89.75 30 LEU B O 1
ATOM 1530 N N . GLU B 1 31 ? -12.453 10.289 8.867 1 84.88 31 GLU B N 1
ATOM 1531 C CA . GLU B 1 31 ? -12.789 8.906 9.203 1 84.88 31 GLU B CA 1
ATOM 1532 C C . GLU B 1 31 ? -12.031 7.926 8.312 1 84.88 31 GLU B C 1
ATOM 1534 O O . GLU B 1 31 ? -11.836 6.77 8.688 1 84.88 31 GLU B O 1
ATOM 1539 N N . LYS B 1 32 ? -11.633 8.516 7.215 1 82.12 32 LYS B N 1
ATOM 1540 C CA . LYS B 1 32 ? -11.047 7.602 6.242 1 82.12 32 LYS B CA 1
ATOM 1541 C C . LYS B 1 32 ? -9.703 8.125 5.734 1 82.12 32 LYS B C 1
ATOM 1543 O O . LYS B 1 32 ? -9.664 9.055 4.93 1 82.12 32 LYS B O 1
ATOM 1548 N N . ALA B 1 33 ? -8.719 7.547 6.246 1 88.5 33 ALA B N 1
ATOM 1549 C CA . ALA B 1 33 ? -7.367 7.762 5.738 1 88.5 33 ALA B CA 1
ATOM 1550 C C . ALA B 1 33 ? -6.723 6.445 5.316 1 88.5 33 ALA B C 1
ATOM 1552 O O . ALA B 1 33 ? -6.547 5.543 6.141 1 88.5 33 ALA B O 1
ATOM 1553 N N . LEU B 1 34 ? -6.414 6.41 4.121 1 86.06 34 LEU B N 1
ATOM 1554 C CA . LEU B 1 34 ? -5.844 5.176 3.598 1 86.06 34 LEU B CA 1
ATOM 1555 C C . LEU B 1 34 ? -4.348 5.102 3.883 1 86.06 34 LEU B C 1
ATOM 1557 O O . LEU B 1 34 ? -3.6 6.02 3.531 1 86.06 34 LEU B O 1
ATOM 1561 N N . CYS B 1 35 ? -4 4.07 4.582 1 89.19 35 CYS B N 1
ATOM 1562 C CA . CYS B 1 35 ? -2.582 3.762 4.707 1 89.19 35 CYS B CA 1
ATOM 1563 C C . CYS B 1 35 ? -2.098 2.938 3.518 1 89.19 35 CYS B C 1
ATOM 1565 O O . CYS B 1 35 ? -2.605 1.843 3.27 1 89.19 35 CYS B O 1
ATOM 1567 N N . ASP B 1 36 ? -1.138 3.518 2.842 1 84.56 36 ASP B N 1
ATOM 1568 C CA . ASP B 1 36 ? -0.771 2.918 1.562 1 84.56 36 ASP B CA 1
ATOM 1569 C C . ASP B 1 36 ? 0.742 2.748 1.448 1 84.56 36 ASP B C 1
ATOM 1571 O O . ASP B 1 36 ? 1.475 3.732 1.324 1 84.56 36 ASP B O 1
ATOM 1575 N N . LEU B 1 37 ? 1.182 1.505 1.396 1 85.06 37 LEU B N 1
ATOM 1576 C CA . LEU B 1 37 ? 2.6 1.203 1.24 1 85.06 37 LEU B CA 1
ATOM 1577 C C . LEU B 1 37 ? 3.041 1.397 -0.207 1 85.06 37 LEU B C 1
ATOM 1579 O O . LEU B 1 37 ? 4.238 1.366 -0.505 1 85.06 37 LEU B O 1
ATOM 1583 N N . GLY B 1 38 ? 2.121 1.639 -1.02 1 79 38 GLY B N 1
ATOM 1584 C CA . GLY B 1 38 ? 2.443 1.88 -2.418 1 79 38 GLY B CA 1
ATOM 1585 C C . GLY B 1 38 ? 2.604 3.352 -2.748 1 79 38 GLY B C 1
ATOM 1586 O O . GLY B 1 38 ? 3.029 3.703 -3.85 1 79 38 GLY B O 1
ATOM 1587 N N . ALA B 1 39 ? 2.309 4.184 -1.799 1 80.69 39 ALA B N 1
ATOM 1588 C CA . ALA B 1 39 ? 2.365 5.625 -2.023 1 80.69 39 ALA B CA 1
ATOM 1589 C C . ALA B 1 39 ? 3.629 6.227 -1.416 1 80.69 39 ALA B C 1
ATOM 1591 O O . ALA B 1 39 ? 3.838 6.152 -0.203 1 80.69 39 ALA B O 1
ATOM 1592 N N . SER B 1 40 ? 4.387 6.91 -2.246 1 81.19 40 SER B N 1
ATOM 1593 C CA . SER B 1 40 ? 5.633 7.512 -1.789 1 81.19 40 SER B CA 1
ATOM 1594 C C . SER B 1 40 ? 5.398 8.906 -1.211 1 81.19 40 SER B C 1
ATOM 1596 O O . SER B 1 40 ? 6.352 9.594 -0.831 1 81.19 40 SER B O 1
ATOM 1598 N N . ILE B 1 41 ? 4.152 9.273 -1.16 1 85.81 41 ILE B N 1
ATOM 1599 C CA . ILE B 1 41 ? 3.787 10.578 -0.627 1 85.81 41 ILE B CA 1
ATOM 1600 C C . ILE B 1 41 ? 2.521 10.461 0.217 1 85.81 41 ILE B C 1
ATOM 1602 O O . ILE B 1 41 ? 1.796 9.469 0.119 1 85.81 41 ILE B O 1
ATOM 1606 N N . ASN B 1 42 ? 2.344 11.492 1.039 1 89.62 42 ASN B N 1
ATOM 1607 C CA . ASN B 1 42 ? 1.017 11.734 1.596 1 89.62 42 ASN B CA 1
ATOM 1608 C C . ASN B 1 42 ? 0.198 12.664 0.708 1 89.62 42 ASN B C 1
ATOM 1610 O O . ASN B 1 42 ? 0.697 13.703 0.261 1 89.62 42 ASN B O 1
ATOM 1614 N N . LEU B 1 43 ? -1.036 12.312 0.486 1 87.94 43 LEU B N 1
ATOM 1615 C CA . LEU B 1 43 ? -1.848 13.07 -0.459 1 87.94 43 LEU B CA 1
ATOM 1616 C C . LEU B 1 43 ? -3.096 13.625 0.221 1 87.94 43 LEU B C 1
ATOM 1618 O O . LEU B 1 43 ? -3.75 12.93 0.996 1 87.94 43 LEU B O 1
ATOM 1622 N N . MET B 1 44 ? -3.373 14.898 -0.102 1 89 44 MET B N 1
ATOM 1623 C CA . MET B 1 44 ? -4.598 15.562 0.342 1 89 44 MET B CA 1
ATOM 1624 C C . MET B 1 44 ? -5.289 16.266 -0.822 1 89 44 MET B C 1
ATOM 1626 O O . MET B 1 44 ? -4.652 17 -1.573 1 89 44 MET B O 1
ATOM 1630 N N . PRO B 1 45 ? -6.531 15.992 -1.016 1 87.12 45 PRO B N 1
ATOM 1631 C CA . PRO B 1 45 ? -7.262 16.719 -2.057 1 87.12 45 PRO B CA 1
ATOM 1632 C C . PRO B 1 45 ? -7.355 18.219 -1.777 1 87.12 45 PRO B C 1
ATOM 1634 O O . PRO B 1 45 ? -7.504 18.625 -0.623 1 87.12 45 PRO B O 1
ATOM 1637 N N . LEU B 1 46 ? -7.391 18.922 -2.842 1 88.81 46 LEU B N 1
ATOM 1638 C CA . LEU B 1 46 ? -7.5 20.375 -2.738 1 88.81 46 LEU B CA 1
ATOM 1639 C C . LEU B 1 46 ? -8.773 20.766 -1.995 1 88.81 46 LEU B C 1
ATOM 1641 O O . LEU B 1 46 ? -8.75 21.688 -1.18 1 88.81 46 LEU B O 1
ATOM 1645 N N . SER B 1 47 ? -9.781 20.109 -2.281 1 87.38 47 SER B N 1
ATOM 1646 C CA . SER B 1 47 ? -11.055 20.406 -1.635 1 87.38 47 SER B CA 1
ATOM 1647 C C . SER B 1 47 ? -10.953 20.25 -0.12 1 87.38 47 SER B C 1
ATOM 1649 O O . SER B 1 47 ? -11.5 21.062 0.628 1 87.38 47 SER B O 1
ATOM 1651 N N . LEU B 1 48 ? -10.312 19.312 0.32 1 89.38 48 LEU B N 1
ATOM 1652 C CA . LEU B 1 48 ? -10.141 19.094 1.752 1 89.38 48 LEU B CA 1
ATOM 1653 C C . LEU B 1 48 ? -9.219 20.141 2.357 1 89.38 48 LEU B C 1
ATOM 1655 O O . LEU B 1 48 ? -9.469 20.641 3.459 1 89.38 48 LEU B O 1
ATOM 1659 N N . MET B 1 49 ? -8.188 20.453 1.697 1 91.94 49 MET B N 1
ATOM 1660 C CA . MET B 1 49 ? -7.289 21.516 2.16 1 91.94 49 MET B CA 1
ATOM 1661 C C . MET B 1 49 ? -8.055 22.797 2.428 1 91.94 49 MET B C 1
ATOM 1663 O O . MET B 1 49 ? -7.824 23.469 3.436 1 91.94 49 MET B O 1
ATOM 1667 N N . LYS B 1 50 ? -8.906 23.078 1.51 1 91.19 50 LYS B N 1
ATOM 1668 C CA . LYS B 1 50 ? -9.719 24.281 1.646 1 91.19 50 LYS B CA 1
ATOM 1669 C C . LYS B 1 50 ? -10.656 24.188 2.846 1 91.19 50 LYS B C 1
ATOM 1671 O O . LYS B 1 50 ? -10.805 25.156 3.602 1 91.19 50 LYS B O 1
ATOM 1676 N N . LYS B 1 51 ? -11.203 23.062 2.979 1 90.44 51 LYS B N 1
ATOM 1677 C CA . LYS B 1 51 ? -12.102 22.844 4.105 1 90.44 51 LYS B CA 1
ATOM 1678 C C . LYS B 1 51 ? -11.367 23 5.434 1 90.44 51 LYS B C 1
ATOM 1680 O O . LYS B 1 51 ? -11.945 23.469 6.418 1 90.44 51 LYS B O 1
ATOM 1685 N N . LEU B 1 52 ? -10.117 22.625 5.445 1 92.56 52 LEU B N 1
ATOM 1686 C CA . LEU B 1 52 ? -9.305 22.703 6.652 1 92.56 52 LEU B CA 1
ATOM 1687 C C . LEU B 1 52 ? -8.742 24.109 6.844 1 92.56 52 LEU B C 1
ATOM 1689 O O . LEU B 1 52 ? -8.086 24.391 7.848 1 92.56 52 LEU B O 1
ATOM 1693 N N . ALA B 1 53 ? -8.945 24.938 5.953 1 91.94 53 ALA B N 1
ATOM 1694 C CA . ALA B 1 53 ? -8.531 26.344 5.984 1 91.94 53 ALA B CA 1
ATOM 1695 C C . ALA B 1 53 ? -7.016 26.453 6.105 1 91.94 53 ALA B C 1
ATOM 1697 O O . ALA B 1 53 ? -6.508 27.281 6.875 1 91.94 53 ALA B O 1
ATOM 1698 N N . ILE B 1 54 ? -6.445 25.547 5.379 1 91.31 54 ILE B N 1
ATOM 1699 C CA . ILE B 1 54 ? -4.988 25.609 5.328 1 91.31 54 ILE B CA 1
ATOM 1700 C C . ILE B 1 54 ? -4.562 26.719 4.367 1 91.31 54 ILE B C 1
ATOM 1702 O O . ILE B 1 54 ? -4.984 26.75 3.209 1 91.31 54 ILE B O 1
ATOM 1706 N N . GLU B 1 55 ? -3.67 27.578 4.797 1 86.25 55 GLU B N 1
ATOM 1707 C CA . GLU B 1 55 ? -3.361 28.781 4.016 1 86.25 55 GLU B CA 1
ATOM 1708 C C . GLU B 1 55 ? -1.977 28.672 3.379 1 86.25 55 GLU B C 1
ATOM 1710 O O . GLU B 1 55 ? -1.746 29.203 2.293 1 86.25 55 GLU B O 1
ATOM 1715 N N . LYS B 1 56 ? -1.147 28.031 3.977 1 89.81 56 LYS B N 1
ATOM 1716 C CA . LYS B 1 56 ? 0.23 28.016 3.494 1 89.81 56 LYS B CA 1
ATOM 1717 C C . LYS B 1 56 ? 0.499 26.75 2.672 1 89.81 56 LYS B C 1
ATOM 1719 O O . LYS B 1 56 ? 0.426 25.641 3.191 1 89.81 56 LYS B O 1
ATOM 1724 N N . VAL B 1 57 ? 0.744 26.938 1.401 1 92.5 57 VAL B N 1
ATOM 1725 C CA . VAL B 1 57 ? 1.091 25.859 0.473 1 92.5 57 VAL B CA 1
ATOM 1726 C C . VAL B 1 57 ? 2.371 26.219 -0.277 1 92.5 57 VAL B C 1
ATOM 1728 O O . VAL B 1 57 ? 2.453 27.281 -0.905 1 92.5 57 VAL B O 1
ATOM 1731 N N . GLN B 1 58 ? 3.311 25.359 -0.163 1 94.19 58 GLN B N 1
ATOM 1732 C CA . GLN B 1 58 ? 4.582 25.578 -0.846 1 94.19 58 GLN B CA 1
ATOM 1733 C C . GLN B 1 58 ? 4.527 25.078 -2.285 1 94.19 58 GLN B C 1
ATOM 1735 O O . GLN B 1 58 ? 4.031 23.984 -2.543 1 94.19 58 GLN B O 1
ATOM 1740 N N . PRO B 1 59 ? 5.09 25.922 -3.137 1 89.69 59 PRO B N 1
ATOM 1741 C CA . PRO B 1 59 ? 5.156 25.438 -4.516 1 89.69 59 PRO B CA 1
ATOM 1742 C C . PRO B 1 59 ? 6.059 24.203 -4.668 1 89.69 59 PRO B C 1
ATOM 1744 O O . PRO B 1 59 ? 6.949 23.984 -3.844 1 89.69 59 PRO B O 1
ATOM 1747 N N . THR B 1 60 ? 5.66 23.422 -5.625 1 85.62 60 THR B N 1
ATOM 1748 C CA . THR B 1 60 ? 6.469 22.25 -5.906 1 85.62 60 THR B CA 1
ATOM 1749 C C . THR B 1 60 ? 6.625 22.047 -7.41 1 85.62 60 THR B C 1
ATOM 1751 O O . THR B 1 60 ? 5.754 22.438 -8.188 1 85.62 60 THR B O 1
ATOM 1754 N N . ARG B 1 61 ? 7.707 21.5 -7.812 1 80.44 61 ARG B N 1
ATOM 1755 C CA . ARG B 1 61 ? 7.957 21.188 -9.219 1 80.44 61 ARG B CA 1
ATOM 1756 C C . ARG B 1 61 ? 7.723 19.703 -9.492 1 80.44 61 ARG B C 1
ATOM 1758 O O . ARG B 1 61 ? 8.047 19.219 -10.578 1 80.44 61 ARG B O 1
ATOM 1765 N N . MET B 1 62 ? 7.105 19.203 -8.586 1 76.31 62 MET B N 1
ATOM 1766 C CA . MET B 1 62 ? 6.883 17.766 -8.711 1 76.31 62 MET B CA 1
ATOM 1767 C C . MET B 1 62 ? 5.797 17.484 -9.742 1 76.31 62 MET B C 1
ATOM 1769 O O . MET B 1 62 ? 4.902 18.297 -9.961 1 76.31 62 MET B O 1
ATOM 1773 N N . SER B 1 63 ? 5.977 16.359 -10.453 1 76.19 63 SER B N 1
ATOM 1774 C CA . SER B 1 63 ? 4.914 15.773 -11.266 1 76.19 63 SER B CA 1
ATOM 1775 C C . SER B 1 63 ? 4.578 14.359 -10.805 1 76.19 63 SER B C 1
ATOM 1777 O O . SER B 1 63 ? 5.473 13.586 -10.453 1 76.19 63 SER B O 1
ATOM 1779 N N . LEU B 1 64 ? 3.295 14.266 -10.711 1 72.38 64 LEU B N 1
ATOM 1780 C CA . LEU B 1 64 ? 2.85 12.953 -10.242 1 72.38 64 LEU B CA 1
ATOM 1781 C C . LEU B 1 64 ? 2.344 12.109 -11.406 1 72.38 64 LEU B C 1
ATOM 1783 O O . LEU B 1 64 ? 1.537 12.578 -12.219 1 72.38 64 LEU B O 1
ATOM 1787 N N . GLN B 1 65 ? 3.027 11.055 -11.508 1 63.75 65 GLN B N 1
ATOM 1788 C CA . GLN B 1 65 ? 2.494 10.102 -12.477 1 63.75 65 GLN B CA 1
ATOM 1789 C C . GLN B 1 65 ? 1.374 9.266 -11.859 1 63.75 65 GLN B C 1
ATOM 1791 O O . GLN B 1 65 ? 1.552 8.656 -10.805 1 63.75 65 GLN B O 1
ATOM 1796 N N . MET B 1 66 ? 0.308 9.281 -12.492 1 59.34 66 MET B N 1
ATOM 1797 C CA . MET B 1 66 ? -0.877 8.57 -12.016 1 59.34 66 MET B CA 1
ATOM 1798 C C . MET B 1 66 ? -0.906 7.141 -12.547 1 59.34 66 MET B C 1
ATOM 1800 O O . MET B 1 66 ? -0.059 6.754 -13.359 1 59.34 66 MET B O 1
ATOM 1804 N N . ALA B 1 67 ? -1.733 6.449 -12.031 1 54.16 67 ALA B N 1
ATOM 1805 C CA . ALA B 1 67 ? -1.861 5.047 -12.422 1 54.16 67 ALA B CA 1
ATOM 1806 C C . ALA B 1 67 ? -2.123 4.922 -13.922 1 54.16 67 ALA B C 1
ATOM 1808 O O . ALA B 1 67 ? -1.677 3.963 -14.562 1 54.16 67 ALA B O 1
ATOM 1809 N N . ASP B 1 68 ? -2.826 5.984 -14.516 1 53.44 68 ASP B N 1
ATOM 1810 C CA . ASP B 1 68 ? -3.133 5.961 -15.938 1 53.44 68 ASP B CA 1
ATOM 1811 C C . ASP B 1 68 ? -1.988 6.555 -16.75 1 53.44 68 ASP B C 1
ATOM 1813 O O . ASP B 1 68 ? -2.146 6.828 -17.953 1 53.44 68 ASP B O 1
ATOM 1817 N N . ARG B 1 69 ? -0.992 6.805 -16.078 1 57.5 69 ARG B N 1
ATOM 1818 C CA . ARG B 1 69 ? 0.241 7.293 -16.688 1 57.5 69 ARG B CA 1
ATOM 1819 C C . ARG B 1 69 ? 0.124 8.773 -17.047 1 57.5 69 ARG B C 1
ATOM 1821 O O . ARG B 1 69 ? 1.035 9.344 -17.656 1 57.5 69 ARG B O 1
ATOM 1828 N N . SER B 1 70 ? -0.994 9.258 -16.641 1 60.75 70 SER B N 1
ATOM 1829 C CA . SER B 1 70 ? -1.067 10.703 -16.828 1 60.75 70 SER B CA 1
ATOM 1830 C C . SER B 1 70 ? -0.221 11.438 -15.789 1 60.75 70 SER B C 1
ATOM 1832 O O . SER B 1 70 ? 0.024 10.914 -14.703 1 60.75 70 SER B O 1
ATOM 1834 N N . LEU B 1 71 ? 0.234 12.508 -16.297 1 67.56 71 LEU B N 1
ATOM 1835 C CA . LEU B 1 71 ? 1.005 13.352 -15.398 1 67.56 71 LEU B CA 1
ATOM 1836 C C . LEU B 1 71 ? 0.132 14.453 -14.805 1 67.56 71 LEU B C 1
ATOM 1838 O O . LEU B 1 71 ? -0.665 15.07 -15.516 1 67.56 71 LEU B O 1
ATOM 1842 N N . LYS B 1 72 ? 0.157 14.5 -13.531 1 74.06 72 LYS B N 1
ATOM 1843 C CA . LYS B 1 72 ? -0.553 15.586 -12.867 1 74.06 72 LYS B CA 1
ATOM 1844 C C . LYS B 1 72 ? 0.407 16.469 -12.062 1 74.06 72 LYS B C 1
ATOM 1846 O O . LYS B 1 72 ? 1.348 15.961 -11.445 1 74.06 72 LYS B O 1
ATOM 1851 N N . ILE B 1 73 ? 0.048 17.703 -12.148 1 79.5 73 ILE B N 1
ATOM 1852 C CA . ILE B 1 73 ? 0.844 18.672 -11.398 1 79.5 73 ILE B CA 1
ATOM 1853 C C . ILE B 1 73 ? 0.125 19.016 -10.094 1 79.5 73 ILE B C 1
ATOM 1855 O O . ILE B 1 73 ? -1.009 19.5 -10.117 1 79.5 73 ILE B O 1
ATOM 1859 N N . PRO B 1 74 ? 0.801 18.766 -9.031 1 85.69 74 PRO B N 1
ATOM 1860 C CA . PRO B 1 74 ? 0.167 19.125 -7.758 1 85.69 74 PRO B CA 1
ATOM 1861 C C . PRO B 1 74 ? 0.038 20.641 -7.57 1 85.69 74 PRO B C 1
ATOM 1863 O O . PRO B 1 74 ? 0.756 21.406 -8.211 1 85.69 74 PRO B O 1
ATOM 1866 N N . ASN B 1 75 ? -0.874 21.016 -6.785 1 89.94 75 ASN B N 1
ATOM 1867 C CA . ASN B 1 75 ? -1.043 22.422 -6.426 1 89.94 75 ASN B CA 1
ATOM 1868 C C . ASN B 1 75 ? 0.069 22.906 -5.496 1 89.94 75 ASN B C 1
ATOM 1870 O O . ASN B 1 75 ? 0.335 24.109 -5.406 1 89.94 75 ASN B O 1
ATOM 1874 N N . GLY B 1 76 ? 0.661 22.016 -4.836 1 92 76 GLY B N 1
ATOM 1875 C CA . GLY B 1 76 ? 1.737 22.328 -3.906 1 92 76 GLY B CA 1
ATOM 1876 C C . GLY B 1 76 ? 1.868 21.312 -2.787 1 92 76 GLY B C 1
ATOM 1877 O O . GLY B 1 76 ? 1.367 20.188 -2.896 1 92 76 GLY B O 1
ATOM 1878 N N . VAL B 1 77 ? 2.689 21.766 -1.818 1 93.56 77 VAL B N 1
ATOM 1879 C CA . VAL B 1 77 ? 2.928 20.891 -0.666 1 93.56 77 VAL B CA 1
ATOM 1880 C C . VAL B 1 77 ? 2.641 21.656 0.623 1 93.56 77 VAL B C 1
ATOM 1882 O O . VAL B 1 77 ? 3.055 22.812 0.772 1 93.56 77 VAL B O 1
ATOM 1885 N N . VAL B 1 78 ? 1.813 21.094 1.462 1 95.31 78 VAL B N 1
ATOM 1886 C CA . VAL B 1 78 ? 1.65 21.594 2.824 1 95.31 78 VAL B CA 1
ATOM 1887 C C . VAL B 1 78 ? 2.623 20.875 3.756 1 95.31 78 VAL B C 1
ATOM 1889 O O . VAL B 1 78 ? 2.602 19.641 3.855 1 95.31 78 VAL B O 1
ATOM 1892 N N . GLU B 1 79 ? 3.412 21.609 4.434 1 94.31 79 GLU B N 1
ATOM 1893 C CA . GLU B 1 79 ? 4.473 21 5.234 1 94.31 79 GLU B CA 1
ATOM 1894 C C . GLU B 1 79 ? 4.102 21 6.719 1 94.31 79 GLU B C 1
ATOM 1896 O O . GLU B 1 79 ? 3.463 21.938 7.207 1 94.31 79 GLU B O 1
ATOM 1901 N N . ASN B 1 80 ? 4.5 19.922 7.449 1 94.25 80 ASN B N 1
ATOM 1902 C CA . ASN B 1 80 ? 4.469 19.797 8.898 1 94.25 80 ASN B CA 1
ATOM 1903 C C . ASN B 1 80 ? 3.053 19.938 9.445 1 94.25 80 ASN B C 1
ATOM 1905 O O . ASN B 1 80 ? 2.834 20.609 10.453 1 94.25 80 ASN B O 1
ATOM 1909 N N . LEU B 1 81 ? 2.148 19.375 8.688 1 95.44 81 LEU B N 1
ATOM 1910 C CA . LEU B 1 81 ? 0.793 19.297 9.219 1 95.44 81 LEU B CA 1
ATOM 1911 C C . LEU B 1 81 ? 0.704 18.25 10.328 1 95.44 81 LEU B C 1
ATOM 1913 O O . LEU B 1 81 ? 1.256 17.156 10.195 1 95.44 81 LEU B O 1
ATOM 1917 N N . LEU B 1 82 ? 0.039 18.641 11.375 1 96 82 LEU B N 1
ATOM 1918 C CA . LEU B 1 82 ? -0.077 17.719 12.5 1 96 82 LEU B CA 1
ATOM 1919 C C . LEU B 1 82 ? -1.259 16.781 12.305 1 96 82 LEU B C 1
ATOM 1921 O O . LEU B 1 82 ? -2.393 17.219 12.125 1 96 82 LEU B O 1
ATOM 1925 N N . VAL B 1 83 ? -0.968 15.508 12.305 1 96.38 83 VAL B N 1
ATOM 1926 C CA . VAL B 1 83 ? -1.963 14.453 12.18 1 96.38 83 VAL B CA 1
ATOM 1927 C C . VAL B 1 83 ? -2.09 13.695 13.508 1 96.38 83 VAL B C 1
ATOM 1929 O O . VAL B 1 83 ? -1.115 13.125 13.992 1 96.38 83 VAL B O 1
ATOM 1932 N N . LYS B 1 84 ? -3.234 13.719 14 1 96.44 84 LYS B N 1
ATOM 1933 C CA . LYS B 1 84 ? -3.479 13.016 15.25 1 96.44 84 LYS B CA 1
ATOM 1934 C C . LYS B 1 84 ? -4.168 11.672 15.008 1 96.44 84 LYS B C 1
ATOM 1936 O O . LYS B 1 84 ? -5.195 11.617 1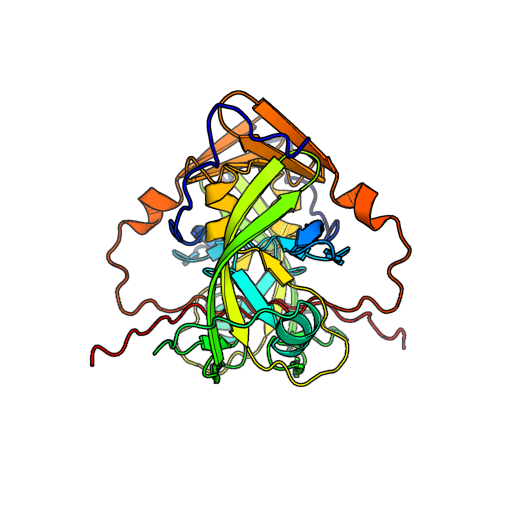4.328 1 96.44 84 LYS B O 1
ATOM 1941 N N . VAL B 1 85 ? -3.598 10.672 15.5 1 95.38 85 VAL B N 1
ATOM 1942 C CA . VAL B 1 85 ? -4.18 9.328 15.5 1 95.38 85 VAL B CA 1
ATOM 1943 C C . VAL B 1 85 ? -4.281 8.805 16.922 1 95.38 85 VAL B C 1
ATOM 1945 O O . VAL B 1 85 ? -3.264 8.547 17.578 1 95.38 85 VAL B O 1
ATOM 1948 N N . GLY B 1 86 ? -5.555 8.633 17.391 1 92.31 86 GLY B N 1
ATOM 1949 C CA . GLY B 1 86 ? -5.672 8.336 18.812 1 92.31 86 GLY B CA 1
ATOM 1950 C C . GLY B 1 86 ? -5.031 9.391 19.703 1 92.31 86 GLY B C 1
ATOM 1951 O O . GLY B 1 86 ? -5.375 10.57 19.609 1 92.31 86 GLY B O 1
ATOM 1952 N N . GLU B 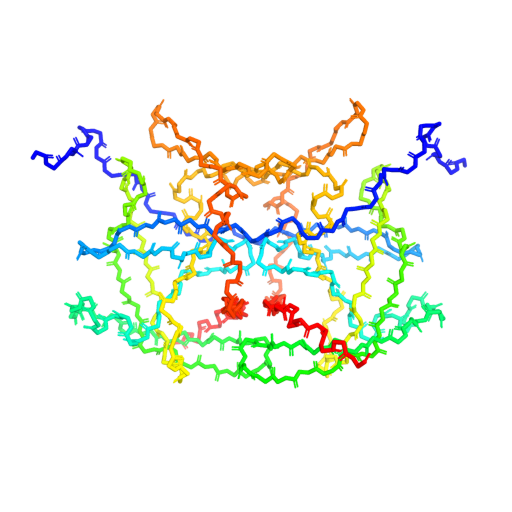1 87 ? -4.055 8.953 20.484 1 92.81 87 GLU B N 1
ATOM 1953 C CA . GLU B 1 87 ? -3.396 9.891 21.391 1 92.81 87 GLU B CA 1
ATOM 1954 C C . GLU B 1 87 ? -2.076 10.391 20.812 1 92.81 87 GLU B C 1
ATOM 1956 O O . GLU B 1 87 ? -1.42 11.25 21.391 1 92.81 87 GLU B O 1
ATOM 1961 N N . PHE B 1 88 ? -1.711 9.906 19.719 1 96.12 88 PHE B N 1
ATOM 1962 C CA . PHE B 1 88 ? -0.422 10.258 19.141 1 96.12 88 PHE B CA 1
ATOM 1963 C C . PHE B 1 88 ? -0.579 11.375 18.109 1 96.12 88 PHE B C 1
ATOM 1965 O O . PHE B 1 88 ? -1.586 11.438 17.406 1 96.12 88 PHE B O 1
ATOM 1972 N N . ILE B 1 89 ? 0.431 12.211 18 1 96.38 89 ILE B N 1
ATOM 1973 C CA . ILE B 1 89 ? 0.481 13.289 17.016 1 96.38 89 ILE B CA 1
ATOM 1974 C C . ILE B 1 89 ? 1.749 13.164 16.172 1 96.38 89 ILE B C 1
ATOM 1976 O O . ILE B 1 89 ? 2.844 12.977 16.719 1 96.38 89 ILE B O 1
ATOM 1980 N N . PHE B 1 90 ? 1.597 13.266 14.883 1 96.94 90 PHE B N 1
ATOM 1981 C CA . PHE B 1 90 ? 2.707 13.125 13.953 1 96.94 90 PHE B CA 1
ATOM 1982 C C . PHE B 1 90 ? 2.74 14.281 12.969 1 96.94 90 PHE B C 1
ATOM 1984 O O . PHE B 1 90 ? 1.696 14.727 12.477 1 96.94 90 PHE B O 1
ATOM 1991 N N . PRO B 1 91 ? 3.9 14.75 12.633 1 96.69 91 PRO B N 1
ATOM 1992 C CA . PRO B 1 91 ? 4.008 15.695 11.516 1 96.69 91 PRO B CA 1
ATOM 1993 C C . PRO B 1 91 ? 4.023 15 10.156 1 96.69 91 PRO B C 1
ATOM 1995 O O . PRO B 1 91 ? 4.586 13.914 10.016 1 96.69 91 PRO B O 1
ATOM 1998 N N . ALA B 1 92 ? 3.438 15.633 9.234 1 96.19 92 ALA B N 1
ATOM 1999 C CA . ALA B 1 92 ? 3.443 15.086 7.879 1 96.19 92 ALA B CA 1
ATOM 2000 C C . ALA B 1 92 ? 3.375 16.188 6.836 1 96.19 92 ALA B C 1
ATOM 2002 O O . ALA B 1 92 ? 2.732 17.219 7.055 1 96.19 92 ALA B O 1
ATOM 2003 N N . ASP B 1 93 ? 4.047 15.984 5.73 1 94.38 93 ASP B N 1
ATOM 2004 C CA . ASP B 1 93 ? 3.869 16.812 4.539 1 94.38 93 ASP B CA 1
ATOM 2005 C C . ASP B 1 93 ? 2.818 16.203 3.609 1 94.38 93 ASP B C 1
ATOM 2007 O O . ASP B 1 93 ? 2.785 14.992 3.402 1 94.38 93 ASP B O 1
ATOM 2011 N N . PHE B 1 94 ? 1.985 17.047 3.07 1 92.75 94 PHE B N 1
ATOM 2012 C CA . PHE B 1 94 ? 0.971 16.578 2.139 1 92.75 94 PHE B CA 1
ATOM 2013 C C . PHE B 1 94 ? 1.121 17.25 0.781 1 92.75 94 PHE B C 1
ATOM 2015 O O . PHE B 1 94 ? 1.241 18.469 0.702 1 92.75 94 PHE B O 1
ATOM 2022 N N . VAL B 1 95 ? 1.153 16.438 -0.181 1 90.12 95 VAL B N 1
ATOM 2023 C CA . VAL B 1 95 ? 1.004 16.938 -1.543 1 90.12 95 VAL B CA 1
ATOM 2024 C C . VAL B 1 95 ? -0.47 17.219 -1.832 1 90.12 95 VAL B C 1
ATOM 2026 O O . VAL B 1 95 ? -1.331 16.375 -1.565 1 90.12 95 VAL B O 1
ATOM 2029 N N . ILE B 1 96 ? -0.714 18.406 -2.359 1 89.94 96 ILE B N 1
ATOM 2030 C CA . ILE B 1 96 ? -2.082 18.828 -2.633 1 89.94 96 ILE B CA 1
ATOM 2031 C C . ILE B 1 96 ? -2.391 18.656 -4.117 1 89.94 96 ILE B C 1
ATOM 2033 O O . ILE B 1 96 ? -1.665 19.156 -4.977 1 89.94 96 ILE B O 1
ATOM 2037 N N . LEU B 1 97 ? -3.451 17.875 -4.367 1 85.56 97 LEU B N 1
ATOM 2038 C CA . LEU B 1 97 ? -3.846 17.625 -5.75 1 85.56 97 LEU B CA 1
ATOM 2039 C C . LEU B 1 97 ? -5.324 17.922 -5.957 1 85.56 97 LEU B C 1
ATOM 2041 O O . LEU B 1 97 ? -6.16 17.562 -5.121 1 85.56 97 LEU B O 1
ATOM 2045 N N . ASP B 1 98 ? -5.578 18.672 -7.051 1 80.31 98 ASP B N 1
ATOM 2046 C CA . ASP B 1 98 ? -6.973 18.875 -7.422 1 80.31 98 ASP B CA 1
ATOM 2047 C C . ASP B 1 98 ? -7.57 17.594 -8.016 1 80.31 98 ASP B C 1
ATOM 2049 O O . ASP B 1 98 ? -7.297 17.266 -9.172 1 80.31 98 ASP B O 1
ATOM 2053 N N . MET B 1 99 ? -8.164 16.828 -7.176 1 67.31 99 MET B N 1
ATOM 2054 C CA . MET B 1 99 ? -8.805 15.594 -7.605 1 67.31 99 MET B CA 1
ATOM 2055 C C . MET B 1 99 ? -10.289 15.812 -7.883 1 67.31 99 MET B C 1
ATOM 2057 O O . MET B 1 99 ? -10.977 16.484 -7.105 1 67.31 99 MET B O 1
ATOM 2061 N N . GLU B 1 100 ? -10.672 16.172 -9.078 1 55.47 100 GLU B N 1
ATOM 2062 C CA . GLU B 1 100 ? -11.984 16.609 -9.547 1 55.47 100 GLU B CA 1
ATOM 2063 C C . GLU B 1 100 ? -13.102 16.047 -8.68 1 55.47 100 GLU B C 1
ATOM 2065 O O . GLU B 1 100 ? -14.141 16.688 -8.508 1 55.47 100 GLU B O 1
ATOM 2070 N N . GLU B 1 101 ? -13.211 14.742 -8.57 1 49.34 101 GLU B N 1
ATOM 2071 C CA . GLU B 1 101 ? -14.539 14.289 -8.172 1 49.34 101 GLU B CA 1
ATOM 2072 C C . GLU B 1 101 ? -14.82 14.602 -6.707 1 49.34 101 GLU B C 1
ATOM 2074 O O . GLU B 1 101 ? -13.938 14.469 -5.859 1 49.34 101 GLU B O 1
ATOM 2079 N N . GLU B 1 102 ? -15.867 15.172 -6.469 1 42.88 102 GLU B N 1
ATOM 2080 C CA . GLU B 1 102 ? -16.703 15.398 -5.289 1 42.88 102 GLU B CA 1
ATOM 2081 C C . GLU B 1 102 ? -16.781 14.141 -4.43 1 42.88 102 GLU B C 1
ATOM 2083 O O . GLU B 1 102 ? -17.031 13.047 -4.941 1 42.88 102 GLU B O 1
ATOM 2088 N N . GLY B 1 103 ? -16.188 14.078 -3.383 1 45.91 103 GLY B N 1
ATOM 2089 C CA . GLY B 1 103 ? -16.422 13.016 -2.412 1 45.91 103 GLY B CA 1
ATOM 2090 C C . GLY B 1 103 ? -15.133 12.383 -1.909 1 45.91 103 GLY B C 1
ATOM 2091 O O . GLY B 1 103 ? -15.164 11.531 -1.019 1 45.91 103 GLY B O 1
ATOM 2092 N N . HIS B 1 104 ? -14.164 12.812 -2.67 1 52.91 104 HIS B N 1
ATOM 2093 C CA . HIS B 1 104 ? -12.953 12.18 -2.148 1 52.91 104 HIS B CA 1
ATOM 2094 C C . HIS B 1 104 ? -12.367 12.984 -0.99 1 52.91 104 HIS B C 1
ATOM 2096 O O . HIS B 1 104 ? -11.539 13.867 -1.199 1 52.91 104 HIS B O 1
ATOM 2102 N N . ASN B 1 105 ? -12.961 12.875 0.086 1 61.72 105 ASN B N 1
ATOM 2103 C CA . ASN B 1 105 ? -12.508 13.562 1.293 1 61.72 105 ASN B CA 1
ATOM 2104 C C . ASN B 1 105 ? -11.539 12.703 2.102 1 61.72 105 ASN B C 1
ATOM 2106 O O . ASN B 1 105 ? -11.422 12.867 3.316 1 61.72 105 ASN B O 1
ATOM 2110 N N . SER B 1 106 ? -10.984 11.867 1.302 1 78.44 106 SER B N 1
ATOM 2111 C CA . SER B 1 106 ? -10.078 11.016 2.07 1 78.44 106 SER B CA 1
ATOM 2112 C C . SER B 1 106 ? -8.617 11.344 1.755 1 78.44 106 SER B C 1
ATOM 2114 O O . SER B 1 106 ? -8.32 11.914 0.704 1 78.44 106 SER B O 1
ATOM 2116 N N . ILE B 1 107 ? -7.797 11.211 2.697 1 87.56 107 ILE B N 1
ATOM 2117 C CA . ILE B 1 107 ? -6.367 11.43 2.504 1 87.56 107 ILE B CA 1
ATOM 2118 C C . ILE B 1 107 ? -5.652 10.094 2.365 1 87.56 107 ILE B C 1
ATOM 2120 O O . ILE B 1 107 ? -6.195 9.047 2.74 1 87.56 107 ILE B O 1
ATOM 2124 N N . ILE B 1 108 ? -4.539 10.156 1.748 1 86.38 108 ILE B N 1
ATOM 2125 C CA . ILE B 1 108 ? -3.652 9 1.669 1 86.38 108 ILE B CA 1
ATOM 2126 C C . ILE B 1 108 ? -2.438 9.219 2.568 1 86.38 108 ILE B C 1
ATOM 2128 O O . ILE B 1 108 ? -1.758 10.242 2.463 1 86.38 108 ILE B O 1
ATOM 2132 N N . LEU B 1 109 ? -2.311 8.336 3.412 1 91.38 109 LEU B N 1
ATOM 2133 C CA . LEU B 1 109 ? -1.103 8.281 4.227 1 91.38 109 LEU B CA 1
ATOM 2134 C C . LEU B 1 109 ? -0.116 7.262 3.668 1 91.38 109 LEU B C 1
ATOM 2136 O O . LEU B 1 109 ? -0.292 6.055 3.852 1 91.38 109 LEU B O 1
ATOM 2140 N N . GLY B 1 110 ? 0.889 7.789 2.99 1 89.56 110 GLY B N 1
ATOM 2141 C CA . GLY B 1 110 ? 1.846 6.934 2.305 1 89.56 110 GLY B CA 1
ATOM 2142 C C . GLY B 1 110 ? 3.01 6.52 3.184 1 89.56 110 GLY B C 1
ATOM 2143 O O . GLY B 1 110 ? 2.918 6.574 4.41 1 89.56 110 GLY B O 1
ATOM 2144 N N . ILE B 1 111 ? 4.02 6.184 2.516 1 89.38 111 ILE B N 1
ATOM 2145 C CA . ILE B 1 111 ? 5.184 5.59 3.17 1 89.38 111 ILE B CA 1
ATOM 2146 C C . ILE B 1 111 ? 5.82 6.609 4.113 1 89.38 111 ILE B C 1
ATOM 2148 O O . ILE B 1 111 ? 6.188 6.273 5.242 1 89.38 111 ILE B O 1
ATOM 2152 N N . PRO B 1 112 ? 5.961 7.891 3.73 1 91.06 112 PRO B N 1
ATOM 2153 C CA . PRO B 1 112 ? 6.594 8.836 4.656 1 91.06 112 PRO B CA 1
ATOM 2154 C C . PRO B 1 112 ? 5.879 8.906 6.004 1 91.06 112 PRO B C 1
ATOM 2156 O O . PRO B 1 112 ? 6.531 8.922 7.051 1 91.06 112 PRO B O 1
ATOM 2159 N N . PHE B 1 113 ? 4.582 8.953 5.953 1 94.88 113 PHE B N 1
ATOM 2160 C CA . PHE B 1 113 ? 3.838 8.992 7.207 1 94.88 113 PHE B CA 1
ATOM 2161 C C . PHE B 1 113 ? 4.016 7.691 7.984 1 94.88 113 PHE B C 1
ATOM 2163 O O . PHE B 1 113 ? 4.258 7.715 9.195 1 94.88 113 PHE B O 1
ATOM 2170 N N . LEU B 1 114 ? 3.902 6.633 7.316 1 95.38 114 LEU B N 1
ATOM 2171 C CA . LEU B 1 114 ? 4.031 5.328 7.961 1 95.38 114 LEU B CA 1
ATOM 2172 C C . LEU B 1 114 ? 5.422 5.156 8.562 1 95.38 114 LEU B C 1
ATOM 2174 O O . LEU B 1 114 ? 5.57 4.531 9.617 1 95.38 114 LEU B O 1
ATOM 2178 N N . ALA B 1 115 ? 6.406 5.691 7.918 1 94.25 115 ALA B N 1
ATOM 2179 C CA . ALA B 1 115 ? 7.762 5.68 8.461 1 94.25 115 ALA B CA 1
ATOM 2180 C C . ALA B 1 115 ? 7.855 6.547 9.719 1 94.25 115 ALA B C 1
ATOM 2182 O O . ALA B 1 115 ? 8.445 6.133 10.719 1 94.25 115 ALA B O 1
ATOM 2183 N N . THR B 1 116 ? 7.273 7.703 9.664 1 96 116 THR B N 1
ATOM 2184 C CA . THR B 1 116 ? 7.273 8.617 10.797 1 96 116 THR B CA 1
ATOM 2185 C C . THR B 1 116 ? 6.617 7.973 12.016 1 96 116 THR B C 1
ATOM 2187 O O . THR B 1 116 ? 7.062 8.18 13.148 1 96 116 THR B O 1
ATOM 2190 N N . THR B 1 117 ? 5.594 7.16 11.758 1 97.25 117 THR B N 1
ATOM 2191 C CA . THR B 1 117 ? 4.863 6.516 12.852 1 97.25 117 THR B CA 1
ATOM 2192 C C . THR B 1 117 ? 5.586 5.25 13.305 1 97.25 117 THR B C 1
ATOM 2194 O O . THR B 1 117 ? 5.148 4.586 14.242 1 97.25 117 THR B O 1
ATOM 2197 N N . ARG B 1 118 ? 6.59 4.867 12.586 1 96.31 118 ARG B N 1
ATOM 2198 C CA . ARG B 1 118 ? 7.27 3.605 12.852 1 96.31 118 ARG B CA 1
ATOM 2199 C C . ARG B 1 118 ? 6.281 2.445 12.875 1 96.31 118 ARG B C 1
ATOM 2201 O O . ARG B 1 118 ? 6.293 1.631 13.805 1 96.31 118 ARG B O 1
ATOM 2208 N N . ALA B 1 119 ? 5.484 2.398 11.938 1 96.25 119 ALA B N 1
ATOM 2209 C CA . ALA B 1 119 ? 4.352 1.481 11.883 1 96.25 119 ALA B CA 1
ATOM 2210 C C . ALA B 1 119 ? 4.816 0.039 11.711 1 96.25 119 ALA B C 1
ATOM 2212 O O . ALA B 1 119 ? 5.758 -0.231 10.961 1 96.25 119 ALA B O 1
ATOM 2213 N N . ILE B 1 120 ? 4.191 -0.83 12.43 1 96.88 120 ILE B N 1
ATOM 2214 C CA . ILE B 1 120 ? 4.203 -2.262 12.148 1 96.88 120 ILE B CA 1
ATOM 2215 C C . ILE B 1 120 ? 2.805 -2.717 11.734 1 96.88 120 ILE B C 1
ATOM 2217 O O . ILE B 1 120 ? 1.829 -2.473 12.445 1 96.88 120 ILE B O 1
ATOM 2221 N N . ILE B 1 121 ? 2.746 -3.357 10.633 1 95.69 121 ILE B N 1
ATOM 2222 C CA . ILE B 1 121 ? 1.462 -3.785 10.086 1 95.69 121 ILE B CA 1
ATOM 2223 C C . ILE B 1 121 ? 1.385 -5.312 10.086 1 95.69 121 ILE B C 1
ATOM 2225 O O . ILE B 1 121 ? 2.229 -5.98 9.484 1 95.69 121 ILE B O 1
ATOM 2229 N N . ASP B 1 122 ? 0.473 -5.809 10.75 1 95.62 122 ASP B N 1
ATOM 2230 C CA . ASP B 1 122 ? 0.151 -7.23 10.734 1 95.62 122 ASP B CA 1
ATOM 2231 C C . ASP B 1 122 ? -1.073 -7.508 9.867 1 95.62 122 ASP B C 1
ATOM 2233 O O . ASP B 1 122 ? -2.209 -7.289 10.289 1 95.62 122 ASP B O 1
ATOM 2237 N N . VAL B 1 123 ? -0.86 -8.008 8.711 1 93.69 123 VAL B N 1
ATOM 2238 C CA . VAL B 1 123 ? -1.927 -8.156 7.727 1 93.69 123 VAL B CA 1
ATOM 2239 C C . VAL B 1 123 ? -2.885 -9.258 8.164 1 93.69 123 VAL B C 1
ATOM 2241 O O . VAL B 1 123 ? -4.098 -9.148 7.973 1 93.69 123 VAL B O 1
ATOM 2244 N N . GLU B 1 124 ? -2.375 -10.242 8.734 1 91.75 124 GLU B N 1
ATOM 2245 C CA . GLU B 1 124 ? -3.215 -11.352 9.18 1 91.75 124 GLU B CA 1
ATOM 2246 C C . GLU B 1 124 ? -4.195 -10.914 10.258 1 91.75 124 GLU B C 1
ATOM 2248 O O . GLU B 1 124 ? -5.383 -11.227 10.195 1 91.75 124 GLU B O 1
ATOM 2253 N N . LYS B 1 125 ? -3.691 -10.164 11.148 1 91.88 125 LYS B N 1
ATOM 2254 C CA . LYS B 1 125 ? -4.52 -9.766 12.281 1 91.88 125 LYS B CA 1
ATOM 2255 C C . LYS B 1 125 ? -5.324 -8.516 11.961 1 91.88 125 LYS B C 1
ATOM 2257 O O . LYS B 1 125 ? -6.262 -8.164 12.688 1 91.88 125 LYS B O 1
ATOM 2262 N N . GLY B 1 126 ? -4.922 -7.828 10.906 1 91.38 126 GLY B N 1
ATOM 2263 C CA . GLY B 1 126 ? -5.539 -6.543 10.617 1 91.38 126 GLY B CA 1
ATOM 2264 C C . GLY B 1 126 ? -5.207 -5.477 11.641 1 91.38 126 GLY B C 1
ATOM 2265 O O . GLY B 1 126 ? -6.082 -4.727 12.078 1 91.38 126 GLY B O 1
ATOM 2266 N N . GLU B 1 127 ? -3.949 -5.516 12.062 1 93.94 127 GLU B N 1
ATOM 2267 C CA . GLU B 1 127 ? -3.525 -4.574 13.094 1 93.94 127 GLU B CA 1
ATOM 2268 C C . GLU B 1 127 ? -2.369 -3.705 12.609 1 93.94 127 GLU B C 1
ATOM 2270 O O . GLU B 1 127 ? -1.479 -4.184 11.906 1 93.94 127 GLU B O 1
ATOM 2275 N N . MET B 1 128 ? -2.432 -2.527 13.023 1 95.12 128 MET B N 1
ATOM 2276 C CA . MET B 1 128 ? -1.325 -1.591 12.852 1 95.12 128 MET B CA 1
ATOM 2277 C C . MET B 1 128 ? -0.816 -1.097 14.203 1 95.12 128 MET B C 1
ATOM 2279 O O . MET B 1 128 ? -1.604 -0.681 15.055 1 95.12 128 MET B O 1
ATOM 2283 N N . ILE B 1 129 ? 0.421 -1.194 14.383 1 97.06 129 ILE B N 1
ATOM 2284 C CA . ILE B 1 129 ? 1.065 -0.667 15.578 1 97.06 129 ILE B CA 1
ATOM 2285 C C . ILE B 1 129 ? 1.789 0.635 15.242 1 97.06 129 ILE B C 1
ATOM 2287 O O . ILE B 1 129 ? 2.635 0.67 14.352 1 97.06 129 ILE B O 1
ATOM 2291 N N . LEU B 1 130 ? 1.453 1.647 15.914 1 96.94 130 LEU B N 1
ATOM 2292 C CA . LEU B 1 130 ? 2.139 2.93 15.805 1 96.94 130 LEU B CA 1
ATOM 2293 C C . LEU B 1 130 ? 2.984 3.205 17.047 1 96.94 130 LEU B C 1
ATOM 2295 O O . LEU B 1 130 ? 2.58 2.881 18.156 1 96.94 130 LEU B O 1
ATOM 2299 N N . ARG B 1 131 ? 4.094 3.818 16.812 1 96.38 131 ARG B N 1
ATOM 2300 C CA . ARG B 1 131 ? 5.023 4.012 17.922 1 96.38 131 ARG B CA 1
ATOM 2301 C C . ARG B 1 131 ? 5.547 5.445 17.953 1 96.38 131 ARG B C 1
ATOM 2303 O O . ARG B 1 131 ? 5.836 6.031 16.906 1 96.38 131 ARG B O 1
ATOM 2310 N N . VAL B 1 132 ? 5.555 5.961 19.109 1 93.69 132 VAL B N 1
ATOM 2311 C CA . VAL B 1 132 ? 6.176 7.246 19.422 1 93.69 132 VAL B CA 1
ATOM 2312 C C . VAL B 1 132 ? 7.078 7.105 20.641 1 93.69 132 VAL B C 1
ATOM 2314 O O . VAL B 1 132 ? 6.613 6.738 21.719 1 93.69 132 VAL B O 1
ATOM 2317 N N . HIS B 1 133 ? 8.352 7.387 20.391 1 91.94 133 HIS B N 1
ATOM 2318 C CA . HIS B 1 133 ? 9.297 7.184 21.484 1 91.94 133 HIS B CA 1
ATOM 2319 C C . HIS B 1 133 ? 9.18 5.781 22.078 1 91.94 133 HIS B C 1
ATOM 2321 O O . HIS B 1 133 ? 9.359 4.789 21.359 1 91.94 133 HIS B O 1
ATOM 2327 N N . GLU B 1 134 ? 8.812 5.688 23.344 1 91.69 134 GLU B N 1
ATOM 2328 C CA . GLU B 1 134 ? 8.75 4.371 23.984 1 91.69 134 GLU B CA 1
ATOM 2329 C C . GLU B 1 134 ? 7.309 3.887 24.109 1 91.69 134 GLU B C 1
ATOM 2331 O O . GLU B 1 134 ? 7.047 2.838 24.703 1 91.69 134 GLU B O 1
ATOM 2336 N N . GLU B 1 135 ? 6.43 4.609 23.547 1 95.5 135 GLU B N 1
ATOM 2337 C CA . GLU B 1 135 ? 5.016 4.246 23.625 1 95.5 135 GLU B CA 1
ATOM 2338 C C . GLU B 1 135 ? 4.52 3.666 22.312 1 95.5 135 GLU B C 1
ATOM 2340 O O . GLU B 1 135 ? 5.094 3.932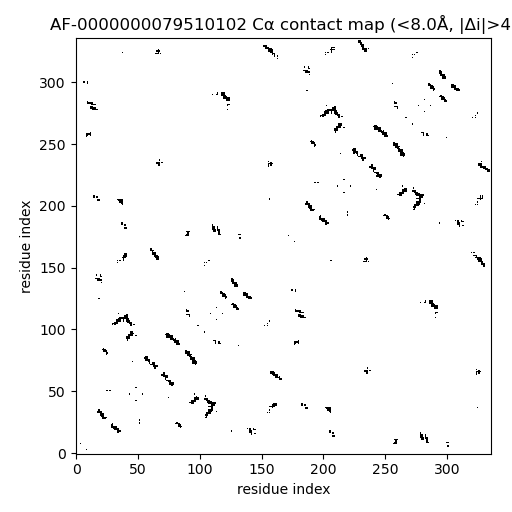 21.25 1 95.5 135 GLU B O 1
ATOM 2345 N N . GLN B 1 136 ? 3.529 2.76 22.438 1 96.44 136 GLN B N 1
ATOM 2346 C CA . GLN B 1 136 ? 2.918 2.197 21.234 1 96.44 136 GLN B CA 1
ATOM 2347 C C . GLN B 1 136 ? 1.398 2.137 21.375 1 96.44 136 GLN B C 1
ATOM 2349 O O . GLN B 1 136 ? 0.87 2.102 22.484 1 96.44 136 GLN B O 1
ATOM 2354 N N . MET B 1 137 ? 0.746 2.158 20.25 1 95.69 137 MET B N 1
ATOM 2355 C CA . MET B 1 137 ? -0.695 1.938 20.172 1 95.69 137 MET B CA 1
ATOM 2356 C C . MET B 1 137 ? -1.032 0.94 19.078 1 95.69 137 MET B C 1
ATOM 2358 O O . MET B 1 137 ? -0.343 0.879 18.047 1 95.69 137 MET B O 1
ATOM 2362 N N . ILE B 1 138 ? -2.109 0.175 19.328 1 95.62 138 ILE B N 1
ATOM 2363 C CA . ILE B 1 138 ? -2.57 -0.8 18.344 1 95.62 138 ILE B CA 1
ATOM 2364 C C . ILE B 1 138 ? -3.912 -0.355 17.766 1 95.62 138 ILE B C 1
ATOM 2366 O O . ILE B 1 138 ? -4.84 -0.034 18.516 1 95.62 138 ILE B O 1
ATOM 2370 N N . ILE B 1 139 ? -3.949 -0.294 16.469 1 93.12 139 ILE B N 1
ATOM 2371 C CA . ILE B 1 139 ? -5.188 0.021 15.766 1 93.12 139 ILE B CA 1
ATOM 2372 C C . ILE B 1 139 ? -5.684 -1.213 15.016 1 93.12 139 ILE B C 1
ATOM 2374 O O . ILE B 1 139 ? -4.93 -1.832 14.258 1 93.12 139 ILE B O 1
ATOM 2378 N N . ASN B 1 140 ? -6.926 -1.586 15.227 1 88.75 140 ASN B N 1
ATOM 2379 C CA . ASN B 1 140 ? -7.551 -2.643 14.438 1 88.75 140 ASN B CA 1
ATOM 2380 C C . ASN B 1 140 ? -8.258 -2.078 13.211 1 88.75 140 ASN B C 1
ATOM 2382 O O . ASN B 1 140 ? -9.164 -1.253 13.328 1 88.75 140 ASN B O 1
ATOM 2386 N N . VAL B 1 141 ? -7.809 -2.455 12.055 1 78.75 141 VAL B N 1
ATOM 2387 C CA . VAL B 1 141 ? -8.289 -1.812 10.836 1 78.75 141 VAL B CA 1
ATOM 2388 C C . VAL B 1 141 ? -9.516 -2.547 10.305 1 78.75 141 VAL B C 1
ATOM 2390 O O . VAL B 1 141 ? -10.336 -1.969 9.586 1 78.75 141 VAL B O 1
ATOM 2393 N N . PHE B 1 142 ? -9.648 -3.852 10.461 1 68.56 142 PHE B N 1
ATOM 2394 C CA . PHE B 1 142 ? -10.82 -4.582 10 1 68.56 142 PHE B CA 1
ATOM 2395 C C . PHE B 1 142 ? -12.023 -4.316 10.906 1 68.56 142 PHE B C 1
ATOM 2397 O O . PHE B 1 142 ? -13.172 -4.402 10.469 1 68.56 142 PHE B O 1
ATOM 2404 N N . LYS B 1 143 ? -11.844 -4.098 12.07 1 56.25 143 LYS B N 1
ATOM 2405 C CA . LYS B 1 143 ? -12.945 -3.723 12.953 1 56.25 143 LYS B CA 1
ATOM 2406 C C . LYS B 1 143 ? -13.383 -2.281 12.711 1 56.25 143 LYS B C 1
ATOM 2408 O O . LYS B 1 143 ? -14.555 -1.945 12.875 1 56.25 143 LYS B O 1
ATOM 2413 N N . ALA B 1 144 ? -12.438 -1.525 12.406 1 48.28 144 ALA B N 1
ATOM 2414 C CA . ALA B 1 144 ? -12.828 -0.139 12.164 1 48.28 144 ALA B CA 1
ATOM 2415 C C . ALA B 1 144 ? -13.742 -0.032 10.945 1 48.28 144 ALA B C 1
ATOM 2417 O O . ALA B 1 144 ? -14.586 0.869 10.867 1 48.28 144 ALA B O 1
ATOM 2418 N N . MET B 1 145 ? -13.617 -0.968 10.023 1 44.06 145 MET B N 1
ATOM 2419 C CA . MET B 1 145 ? -14.453 -0.954 8.828 1 44.06 145 MET B CA 1
ATOM 2420 C C . MET B 1 145 ? -15.82 -1.566 9.109 1 44.06 145 MET B C 1
ATOM 2422 O O . MET B 1 145 ? -16.609 -1.777 8.188 1 44.06 145 MET B O 1
ATOM 2426 N N . GLN B 1 146 ? -15.992 -2.023 10.195 1 39.34 146 GLN B N 1
ATOM 2427 C CA . GLN B 1 146 ? -17.297 -2.643 10.375 1 39.34 146 GLN B CA 1
ATOM 2428 C C . GLN B 1 146 ? -18.422 -1.73 9.875 1 39.34 146 GLN B C 1
ATOM 2430 O O . GLN B 1 146 ? -19.594 -2.072 9.969 1 39.34 146 GLN B O 1
ATOM 2435 N N . TYR B 1 147 ? -18.188 -0.579 9.641 1 36.38 147 TYR B N 1
ATOM 2436 C CA . TYR B 1 147 ? -19.406 0.029 9.109 1 36.38 147 TYR B CA 1
ATOM 2437 C C . TYR B 1 147 ? -19.672 -0.421 7.68 1 36.38 147 TYR B C 1
ATOM 2439 O O . TYR B 1 147 ? -18.719 -0.684 6.926 1 36.38 147 TYR B O 1
ATOM 2447 N N . PRO B 1 148 ? -20.891 -0.852 7.434 1 37.97 148 PRO B N 1
ATOM 2448 C CA . PRO B 1 148 ? -21.281 -1.386 6.133 1 37.97 148 PRO B CA 1
ATOM 2449 C C . PRO B 1 148 ? -20.672 -0.624 4.965 1 37.97 148 PRO B C 1
ATOM 2451 O O . PRO B 1 148 ? -20.547 0.604 5.012 1 37.97 148 PRO B O 1
ATOM 2454 N N . PRO B 1 149 ? -19.703 -1.264 4.234 1 38.84 149 PRO B N 1
ATOM 2455 C CA . PRO B 1 149 ? -19.328 -0.586 2.992 1 38.84 149 PRO B CA 1
ATOM 2456 C C . PRO B 1 149 ? -20.484 0.177 2.352 1 38.84 149 PRO B C 1
ATOM 2458 O O . PRO B 1 149 ? -21.469 -0.432 1.928 1 38.84 149 PRO B O 1
ATOM 2461 N N . GLU B 1 150 ? -21.094 1.108 3.004 1 36.53 150 GLU B N 1
ATOM 2462 C CA . GLU B 1 150 ? -21.875 1.798 1.984 1 36.53 150 GLU B CA 1
ATOM 2463 C C . GLU B 1 150 ? -21.188 1.74 0.625 1 36.53 150 GLU B C 1
ATOM 2465 O O . GLU B 1 150 ? -20.062 1.272 0.519 1 36.53 150 GLU B O 1
ATOM 2470 N N . LYS B 1 151 ? -21.641 2.74 -0.342 1 35.25 151 LYS B N 1
ATOM 2471 C CA . LYS B 1 151 ? -21.016 2.801 -1.661 1 35.25 151 LYS B CA 1
ATOM 2472 C C . LYS B 1 151 ? -19.5 2.783 -1.551 1 35.25 151 LYS B C 1
ATOM 2474 O O . LYS B 1 151 ? -18.906 3.664 -0.925 1 35.25 151 LYS B O 1
ATOM 2479 N N . ALA B 1 152 ? -19.031 1.704 -1.278 1 37.41 152 ALA B N 1
ATOM 2480 C CA . ALA B 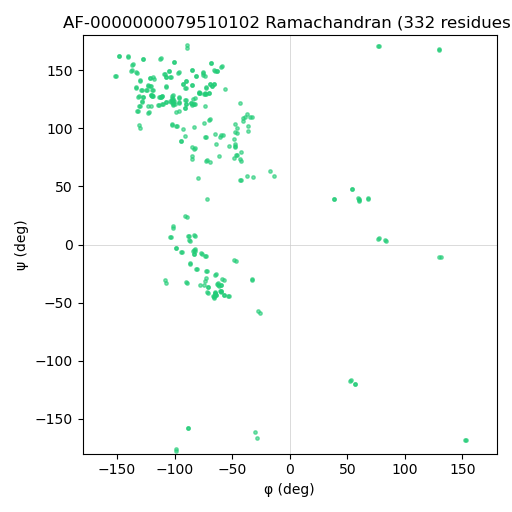1 152 ? -17.578 1.521 -1.204 1 37.41 152 ALA B CA 1
ATOM 2481 C C . ALA B 1 152 ? -16.844 2.662 -1.9 1 37.41 152 ALA B C 1
ATOM 2483 O O . ALA B 1 152 ? -16.859 2.756 -3.129 1 37.41 152 ALA B O 1
ATOM 2484 N N . GLN B 1 153 ? -17.031 3.842 -1.353 1 35.22 153 GLN B N 1
ATOM 2485 C CA . GLN B 1 153 ? -16.234 4.934 -1.893 1 35.22 153 GLN B CA 1
ATOM 2486 C C . GLN B 1 153 ? -14.75 4.574 -1.904 1 35.22 153 GLN B C 1
ATOM 2488 O O . GLN B 1 153 ? -14.172 4.258 -0.862 1 35.22 153 GLN B O 1
ATOM 2493 N N . HIS B 1 154 ? -14.398 3.959 -2.852 1 37.47 154 HIS B N 1
ATOM 2494 C CA . HIS B 1 154 ? -13.094 3.447 -3.24 1 37.47 154 HIS B CA 1
ATOM 2495 C C . HIS B 1 154 ? -12.016 4.512 -3.084 1 37.47 154 HIS B C 1
ATOM 2497 O O . HIS B 1 154 ? -12.164 5.633 -3.576 1 37.47 154 HIS B O 1
ATOM 2503 N N . MET B 1 155 ? -11.469 4.617 -1.817 1 35 155 MET B N 1
ATOM 2504 C CA . MET B 1 155 ? -10.289 5.477 -1.812 1 35 155 MET B CA 1
ATOM 2505 C C . MET B 1 155 ? -9.344 5.109 -2.951 1 35 155 MET B C 1
ATOM 2507 O O . MET B 1 155 ? -9.031 3.932 -3.152 1 35 155 MET B O 1
ATOM 2511 N N . ARG B 1 156 ? -9.359 5.914 -3.973 1 36.69 156 ARG B N 1
ATOM 2512 C CA . ARG B 1 156 ? -8.531 5.832 -5.172 1 36.69 156 ARG B CA 1
ATOM 2513 C C . ARG B 1 156 ? -7.09 6.223 -4.871 1 36.69 156 ARG B C 1
ATOM 2515 O O . ARG B 1 156 ? -6.84 7.25 -4.234 1 36.69 156 ARG B O 1
ATOM 2522 N N . VAL B 1 157 ? -6.258 5.555 -4.215 1 37.56 157 VAL B N 1
ATOM 2523 C CA . VAL B 1 157 ? -4.945 6.188 -4.133 1 37.56 157 VAL B CA 1
ATOM 2524 C C . VAL B 1 157 ? -4.059 5.688 -5.273 1 37.56 157 VAL B C 1
ATOM 2526 O O . VAL B 1 157 ? -3.891 4.477 -5.449 1 37.56 157 VAL B O 1
ATOM 2529 N N . GLU B 1 158 ? -3.959 6.527 -6.359 1 38.75 158 GLU B N 1
ATOM 2530 C CA . GLU B 1 158 ? -3.123 6.402 -7.547 1 38.75 158 GLU B CA 1
ATOM 2531 C C . GLU B 1 158 ? -1.69 6.848 -7.266 1 38.75 158 GLU B C 1
ATOM 2533 O O . GLU B 1 158 ? -1.445 8.016 -6.973 1 38.75 158 GLU B O 1
ATOM 2538 N N . MET B 1 159 ? -0.921 6.398 -6.406 1 37.88 159 MET B N 1
ATOM 2539 C CA . MET B 1 159 ? 0.301 7.195 -6.332 1 37.88 159 MET B CA 1
ATOM 2540 C C . MET B 1 159 ? 1.373 6.633 -7.262 1 37.88 159 MET B C 1
ATOM 2542 O O . MET B 1 159 ? 1.584 5.422 -7.312 1 37.88 159 MET B O 1
ATOM 2546 N N . ILE B 1 160 ? 1.501 7.109 -8.5 1 38.38 160 ILE B N 1
ATOM 2547 C CA . ILE B 1 160 ? 2.701 6.898 -9.305 1 38.38 160 ILE B CA 1
ATOM 2548 C C . ILE B 1 160 ? 3.83 7.785 -8.789 1 38.38 160 ILE B C 1
ATOM 2550 O O . ILE B 1 160 ? 3.625 8.977 -8.523 1 38.38 160 ILE B O 1
ATOM 2554 N N . GLU B 1 161 ? 4.828 7.301 -8.086 1 42.19 161 GLU B N 1
ATOM 2555 C CA . GLU B 1 161 ? 5.914 8.133 -7.574 1 42.19 161 GLU B CA 1
ATOM 2556 C C . GLU B 1 161 ? 6.836 8.586 -8.703 1 42.19 161 GLU B C 1
ATOM 2558 O O . GLU B 1 161 ? 7.395 7.758 -9.43 1 42.19 161 GLU B O 1
ATOM 2563 N N . ASN B 1 162 ? 6.652 8.969 -9.891 1 40.31 162 ASN B N 1
ATOM 2564 C CA . ASN B 1 162 ? 7.828 9.523 -10.555 1 40.31 162 ASN B CA 1
ATOM 2565 C C . ASN B 1 162 ? 8.188 10.898 -9.992 1 40.31 162 ASN B C 1
ATOM 2567 O O . ASN B 1 162 ? 7.395 11.836 -10.078 1 40.31 162 ASN B O 1
ATOM 2571 N N . LEU B 1 163 ? 8.719 11.008 -8.797 1 39.09 163 LEU B N 1
ATOM 2572 C CA . LEU B 1 163 ? 9.078 12.398 -8.578 1 39.09 163 LEU B CA 1
ATOM 2573 C C . LEU B 1 163 ? 10.242 12.805 -9.469 1 39.09 163 LEU B C 1
ATOM 2575 O O . LEU B 1 163 ? 11.328 12.219 -9.398 1 39.09 163 LEU B O 1
ATOM 2579 N N . VAL B 1 164 ? 10.055 12.93 -10.773 1 39.44 164 VAL B N 1
ATOM 2580 C CA . VAL B 1 164 ? 11.141 13.547 -11.523 1 39.44 164 VAL B CA 1
ATOM 2581 C C . VAL B 1 164 ? 11.328 14.992 -11.07 1 39.44 164 VAL B C 1
ATOM 2583 O O . VAL B 1 164 ? 10.391 15.789 -11.125 1 39.44 164 VAL B O 1
ATOM 2586 N N . GLU B 1 165 ? 12.086 15.156 -10.078 1 38.88 165 GLU B N 1
ATOM 2587 C CA . GLU B 1 165 ? 12.469 16.562 -9.898 1 38.88 165 GLU B CA 1
ATOM 2588 C C . GLU B 1 165 ? 13.195 17.094 -11.133 1 38.88 165 GLU B C 1
ATOM 2590 O O . GLU B 1 165 ? 14.188 16.516 -11.57 1 38.88 165 GLU B O 1
ATOM 2595 N N . GLU B 1 166 ? 12.539 17.688 -12.008 1 34.72 166 GLU B N 1
ATOM 2596 C CA . GLU B 1 166 ? 13.281 18.484 -12.977 1 34.72 166 GLU B CA 1
ATOM 2597 C C . GLU B 1 166 ? 14.109 19.562 -12.281 1 34.72 166 GLU B C 1
ATOM 2599 O O . GLU B 1 166 ? 13.594 20.297 -11.438 1 34.72 166 GLU B O 1
ATOM 2604 N N . SER B 1 167 ? 15.391 19.25 -12.008 1 32.28 167 SER B N 1
ATOM 2605 C CA . SER B 1 167 ? 16.297 20.359 -11.742 1 32.28 167 SER B CA 1
ATOM 2606 C C . SER B 1 167 ? 15.977 21.562 -12.609 1 32.28 167 SER B C 1
ATOM 2608 O O . SER B 1 167 ? 15.922 21.453 -13.836 1 32.28 167 SER B O 1
ATOM 2610 N N . VAL B 1 168 ? 15.273 22.562 -11.922 1 30.75 168 VAL B N 1
ATOM 2611 C CA . VAL B 1 168 ? 15.523 23.875 -12.508 1 30.75 168 VAL B CA 1
ATOM 2612 C C . VAL B 1 168 ? 16.984 24.266 -12.305 1 30.75 168 VAL B C 1
ATOM 2614 O O . VAL B 1 168 ? 17.547 24.031 -11.242 1 30.75 168 VAL B O 1
#

Radius of gyration: 19.46 Å; Cα contacts (8 Å, |Δi|>4): 823; chains: 2; bounding box: 46×61×51 Å

InterPro domains:
  IPR021109 Aspartic peptidase domain superfamily [G3DSA:2.40.70.10] (4-140)

Nearest PDB structures (foldseek):
  4rgh-assembly1_A  TM=7.914E-01  e=9.280E-09  Homo sapiens
  4z2z-assembly1_B  TM=7.416E-01  e=1.269E-08  Saccharomyces cerevisiae S288C
  7d66-assembly2_I  TM=7.434E-01  e=7.785E-08  Toxoplasma gondii GT1
  5yq8-assembly2_D  TM=7.079E-01  e=4.266E-06  Leishmania major
  4eq0-assembly1_A  TM=5.775E-01  e=7.209E-04  HIV-1 M:B_ARV2/SF2

Foldseek 3Di:
DPPQVVVHDDDDDDDLDFQFAWKDFLRDIDLGEGEEALAPFKAFEPVLCVVSVPDDFAADLWWWQFPVRDTFHFPGKDFQTWMGGPHDIFGHIYTYHHDPDDDLRYMYDYDVNCVRQVWDADSVQQWIWGDDDPDIDIDRRSVSPPPPCPVVPPNRDTSTDTDDPPPD/DPPQVVVHDDDDDDDLDFQFAWKDFLRDIDLGEGEEAVAPFKAFEPVLCVVSVPDDFAADPFWFQFPVRDTFHFPGKDFQTWMGGPHDIFGHIYTYHHDPDDDLRYMYDYDVNCVRQVWDADSVQQWIWGDDDPDIDIDRRSVSPPPPCDVVPPNDDGGRPPRPPPDD

Organism: Arachis duranensis (NCBI:txid130453)

pLDDT: mean 77.14, std 21.38, range [26.34, 97.25]

Secondary structure (DSSP, 8-state):
-----TT-PPPP-------EEEEEETTEEEEEEEE-TT-SS-EEEHHHHHHTT----B-----EEPTTS-EE--SEEEEEEEEEETTEEEEEEEEEE---STT---EEE-HHHHHHTT-EEETTTTEEEEEETTEEEEEEHHHHT-S--SS----EE---EE------/-----TT-PPPP-------EEEEEETTEEEEEEEE-TT-SS-EEEHHHHHHTT----B-----EEPTTS-EE--SEEEEEEEEEETTEEEEEEEEEE---STT---EEE-HHHHHHTT-EEETTTTEEEEEETTEEEEEEHHHHTTS---S-------EE--------

Sequence (336 aa):
MQCSNPKGLPPKLKDPGSFIISCTISNMTLEKALCDLGASINLMPLSLMKKLAIEKVQPTRMSLQMADRSLKIPNGVVENLLVKVGEFIFPADFVILDMEEEGHNSIILGIPFLATTRAIIDVEKGEMILRVHEEQMIINVFKAMQYPPEKAQHMRVEMIENLVEESVMQCSNPKGLPPKLKDPGSFIISCTISNMTLEKALCDLGASINLMPLSLMKKLAIEKVQPTRMSLQMADRSLKIPNGVVENLLVKVGEFIFPADFVILDMEEEGHNSIILGIPFLATTRAIIDVEKGEMILRVHEEQMIINVFKAMQYPPEKAQHMRVEMIENLVEESV

Solvent-accessible surface area (backbone atoms only — not comparable to full-atom values): 18005 Å² total; per-residue (Å²): 130,80,80,65,55,91,81,55,71,58,68,69,45,62,57,83,68,61,45,39,39,56,34,32,44,88,88,38,76,36,73,46,26,38,41,20,48,49,16,57,44,24,39,34,29,40,70,48,41,57,73,62,63,64,81,74,63,41,80,59,78,47,40,32,35,33,36,75,65,44,75,41,69,47,75,16,31,34,71,67,41,57,39,30,44,90,91,45,61,40,45,36,53,28,39,26,32,81,64,81,65,86,79,60,73,45,35,39,38,6,32,14,45,40,36,36,29,40,26,33,38,32,50,64,78,30,33,38,33,38,38,55,93,95,45,73,48,81,44,56,24,57,67,63,49,63,56,72,75,54,82,66,74,46,67,52,40,38,6,36,35,73,45,80,59,72,78,122,129,80,80,64,54,90,80,54,72,58,67,69,45,61,55,82,67,61,48,40,40,55,36,31,43,89,89,39,76,35,73,47,28,38,41,21,47,45,17,64,47,25,39,34,28,39,70,48,42,56,74,63,65,64,80,72,63,39,81,58,76,49,37,36,26,30,38,75,65,44,75,40,69,47,75,16,32,34,72,67,42,58,39,30,44,90,92,45,60,38,48,36,54,30,39,25,32,81,64,83,65,85,78,62,72,47,35,38,39,6,31,15,46,39,34,35,30,40,25,32,38,31,50,65,78,30,34,36,33,37,39,53,94,94,44,73,48,79,44,56,23,56,66,64,51,64,55,73,75,52,82,69,73,58,76,55,52,29,30,15,47,38,71,52,69,70,82,125